Protein AF-A0A9E2N2E0-F1 (afdb_monomer_lite)

Foldseek 3Di:
DDDDPPDPPDDDDPVNVVVVVVVVVVVCVPVVVVVVVVLQVVLVVLLLVVQLVLLQLLLVLLVVVQVPADPPDQDHSVCQAPHFAARPPCNPDIQDHQALWWLLDPSVVSSVVVDPPVGQRARPQPRHGSNHVVLTDSPAVPAQRFSIWHKAKDQDPVHNQKMWIFTWTWHHAPDPPDPRHTHTPPQAHRVDRVSVVSGRTRDMDGPDPPCRDVVVVVVVVD

Sequence (222 aa):
MGSDIFSSRRGFTLIELLLVTVIIGAMLAVIVPRAQRAGKAAKFSEIRQYASEIGSYMNQWAQAQASSQRPGQTYTVKDYFLNDVTIEGAPTASTQHLVGRYTGNKAYQGVSNLIPSTDVQKNPFNEASYFSQVNDDPKGVPSRKAGLLYFASAIDTENQGFRNFYLLFTDEPRDEGEPQSGNWYGSMNANDPDAIRNGIFVARMSDGSDQKNPILAMAAER

Secondary structure (DSSP, 8-state):
----------PPPHHHHHHHHHHHHHHHHHHHHHHHHHHHHHHHHHHHHHHHHHHHHHHHHHHHHHHTPPTT----HHHHHHSPEE-TT-TT-EEPP-TTEETTSGGGHHHHTTS-TTS--B-TTT--BTTSGGG--TT-SS-SSTT-EEEEEEE-SS-TTEEEEEEEEBPPP--TTS-S---BSTT--TT-TTGGGGSEEEEEEE-SS----HHHHTTTT-

Radius of gyration: 27.15 Å; chains: 1; bounding box: 68×56×94 Å

Structure (mmCIF, N/CA/C/O backbone):
data_AF-A0A9E2N2E0-F1
#
_entry.id   AF-A0A9E2N2E0-F1
#
loop_
_atom_site.group_PDB
_atom_site.id
_atom_site.type_symbol
_atom_site.label_atom_id
_atom_site.label_alt_id
_atom_site.label_comp_id
_atom_site.label_asym_id
_atom_site.label_entity_id
_atom_site.label_seq_id
_atom_site.pdbx_PDB_ins_code
_atom_site.Cartn_x
_atom_site.Cartn_y
_atom_site.Cartn_z
_atom_site.occupancy
_atom_site.B_iso_or_equiv
_atom_site.auth_seq_id
_atom_site.auth_comp_id
_atom_site.auth_asym_id
_atom_site.auth_atom_id
_atom_site.pdbx_PDB_model_num
ATOM 1 N N . MET A 1 1 ? 26.896 -39.262 -63.723 1.00 48.09 1 MET A N 1
ATOM 2 C CA . MET A 1 1 ? 25.747 -38.335 -63.700 1.00 48.09 1 MET A CA 1
ATOM 3 C C . MET A 1 1 ? 25.743 -37.660 -62.333 1.00 48.09 1 MET A C 1
ATOM 5 O O . MET A 1 1 ? 25.015 -38.070 -61.446 1.00 48.09 1 MET A O 1
ATOM 9 N N . GLY A 1 2 ? 26.681 -36.733 -62.126 1.00 54.62 2 GLY A N 1
ATOM 10 C CA . GLY A 1 2 ? 26.829 -35.965 -60.891 1.00 54.62 2 GLY A CA 1
ATOM 11 C C . GLY A 1 2 ? 26.660 -34.504 -61.261 1.00 54.62 2 GLY A C 1
ATOM 12 O O . GLY A 1 2 ? 27.561 -33.913 -61.841 1.00 54.62 2 GLY A O 1
ATOM 13 N N . SER A 1 3 ? 25.457 -33.976 -61.063 1.00 61.34 3 SER A N 1
ATOM 14 C CA . SER A 1 3 ? 25.175 -32.557 -61.237 1.00 61.34 3 SER A CA 1
ATOM 15 C C . SER A 1 3 ? 25.670 -31.837 -59.991 1.00 61.34 3 SER A C 1
ATOM 17 O O . SER A 1 3 ? 25.019 -31.887 -58.945 1.00 61.34 3 SER A O 1
ATOM 19 N N . ASP A 1 4 ? 26.839 -31.218 -60.105 1.00 62.50 4 ASP A N 1
ATOM 20 C CA . ASP A 1 4 ? 27.414 -30.373 -59.070 1.00 62.50 4 ASP A CA 1
ATOM 21 C C . ASP A 1 4 ? 26.453 -29.228 -58.738 1.00 62.50 4 ASP A C 1
ATOM 23 O O . ASP A 1 4 ? 26.186 -28.324 -59.534 1.00 62.50 4 ASP A O 1
ATOM 27 N N . ILE A 1 5 ? 25.915 -29.295 -57.524 1.00 63.41 5 ILE A N 1
ATOM 28 C CA . ILE A 1 5 ? 25.170 -28.229 -56.868 1.00 63.41 5 ILE A CA 1
ATOM 29 C C . ILE A 1 5 ? 26.196 -27.140 -56.536 1.00 63.41 5 ILE A C 1
ATOM 31 O O . ILE A 1 5 ? 26.746 -27.096 -55.434 1.00 63.41 5 ILE A O 1
ATOM 35 N N . PHE A 1 6 ? 26.494 -26.262 -57.494 1.00 63.06 6 PHE A N 1
ATOM 36 C CA . PHE A 1 6 ? 27.284 -25.062 -57.230 1.00 63.06 6 PHE A CA 1
ATOM 37 C C . PHE A 1 6 ? 26.456 -24.090 -56.380 1.00 63.06 6 PHE A C 1
ATOM 39 O O . PHE A 1 6 ? 25.771 -23.193 -56.866 1.00 63.06 6 PHE A O 1
ATOM 46 N N . SER A 1 7 ? 26.514 -24.309 -55.067 1.00 65.19 7 SER A N 1
ATOM 47 C CA . SER A 1 7 ? 26.070 -23.382 -54.033 1.00 65.19 7 SER A CA 1
ATOM 48 C C . SER A 1 7 ? 26.823 -22.056 -54.189 1.00 65.19 7 SER A C 1
ATOM 50 O O . SER A 1 7 ? 28.020 -21.968 -53.915 1.00 65.19 7 SER A O 1
ATOM 52 N N . SER A 1 8 ? 26.121 -21.012 -54.638 1.00 63.97 8 SER A N 1
ATOM 53 C CA . SER A 1 8 ? 26.626 -19.637 -54.645 1.00 63.97 8 SER A CA 1
ATOM 54 C C . SER A 1 8 ? 26.804 -19.158 -53.202 1.00 63.97 8 SER A C 1
ATOM 56 O O . SER A 1 8 ? 25.877 -18.649 -52.573 1.00 63.97 8 SER A O 1
ATOM 58 N N . ARG A 1 9 ? 28.006 -19.341 -52.649 1.00 67.88 9 ARG A N 1
ATOM 59 C CA . ARG A 1 9 ? 28.401 -18.727 -51.379 1.00 67.88 9 ARG A CA 1
ATOM 60 C C . ARG A 1 9 ? 28.701 -17.250 -51.626 1.00 67.88 9 ARG A C 1
ATOM 62 O O . ARG A 1 9 ? 29.832 -16.879 -51.924 1.00 67.88 9 ARG A O 1
ATOM 69 N N . ARG A 1 10 ? 27.674 -16.403 -51.531 1.00 74.19 10 ARG A N 1
ATOM 70 C CA . ARG A 1 10 ? 27.852 -14.948 -51.438 1.00 74.19 10 ARG A CA 1
ATOM 71 C C . ARG A 1 10 ? 28.474 -14.637 -50.075 1.00 74.19 10 ARG A C 1
ATOM 73 O O . ARG A 1 10 ? 27.875 -14.931 -49.045 1.00 74.19 10 ARG A O 1
ATOM 80 N N . GLY A 1 11 ? 29.701 -14.121 -50.077 1.00 74.94 11 GLY A N 1
ATOM 81 C CA . GLY A 1 11 ? 30.374 -13.655 -48.866 1.00 74.94 11 GLY A CA 1
ATOM 82 C C . GLY A 1 11 ? 29.712 -12.381 -48.343 1.00 74.94 11 GLY A C 1
ATOM 83 O O . GLY A 1 11 ? 29.390 -11.490 -49.125 1.00 74.94 11 GLY A O 1
ATOM 84 N N . PHE A 1 12 ? 29.503 -12.312 -47.030 1.00 80.12 12 PHE A N 1
ATOM 85 C CA . PHE A 1 12 ? 28.968 -11.132 -46.355 1.00 80.12 12 PHE A CA 1
ATOM 86 C C . PHE A 1 12 ? 30.007 -10.005 -46.391 1.00 80.12 12 PHE A C 1
ATOM 88 O O . PHE A 1 12 ? 31.173 -10.231 -46.060 1.00 80.12 12 PHE A O 1
ATOM 95 N N . THR A 1 13 ? 29.615 -8.803 -46.816 1.00 91.69 13 THR A N 1
ATOM 96 C CA . THR A 1 13 ? 30.548 -7.667 -46.888 1.00 91.69 13 THR A CA 1
ATOM 97 C C . THR A 1 13 ? 30.633 -6.938 -45.545 1.00 91.69 13 THR A C 1
ATOM 99 O O . THR A 1 13 ? 29.669 -6.883 -44.783 1.00 91.69 13 THR A O 1
ATOM 102 N N . LEU A 1 14 ? 31.790 -6.338 -45.241 1.00 89.88 14 LEU A N 1
ATOM 103 C CA . LEU A 1 14 ? 31.990 -5.589 -43.991 1.00 89.88 14 LEU A CA 1
ATOM 104 C C . LEU A 1 14 ? 31.023 -4.402 -43.873 1.00 89.88 14 LEU A C 1
ATOM 106 O O . LEU A 1 14 ? 30.510 -4.124 -42.792 1.00 89.88 14 LEU A O 1
ATOM 110 N N . ILE A 1 15 ? 30.739 -3.729 -44.990 1.00 93.69 15 ILE A N 1
ATOM 111 C CA . ILE A 1 15 ? 29.795 -2.608 -45.030 1.00 93.69 15 ILE A CA 1
ATOM 112 C C . ILE A 1 15 ? 28.355 -3.047 -44.746 1.00 93.69 15 ILE A C 1
ATOM 114 O O . ILE A 1 15 ? 27.623 -2.327 -44.074 1.00 93.69 15 ILE A O 1
ATOM 118 N N . GLU A 1 16 ? 27.958 -4.237 -45.196 1.00 91.94 16 GLU A N 1
ATOM 119 C CA . GLU A 1 16 ? 26.633 -4.797 -44.926 1.00 91.94 16 GLU A CA 1
ATOM 120 C C . GLU A 1 16 ? 26.465 -5.106 -43.433 1.00 91.94 16 GLU A C 1
ATOM 122 O O . GLU A 1 16 ? 25.458 -4.732 -42.834 1.00 91.94 16 GLU A O 1
ATOM 127 N N . LEU A 1 17 ? 27.502 -5.655 -42.790 1.00 91.88 17 LEU A N 1
ATOM 128 C CA . LEU A 1 17 ? 27.523 -5.833 -41.335 1.00 91.88 17 LEU A CA 1
ATOM 129 C C . LEU A 1 17 ? 27.448 -4.495 -40.585 1.00 91.88 17 LEU A C 1
ATOM 131 O O . LEU A 1 17 ? 26.723 -4.358 -39.596 1.00 91.88 17 LEU A O 1
ATOM 135 N N . LEU A 1 18 ? 28.192 -3.496 -41.059 1.00 94.75 18 LEU A N 1
ATOM 136 C CA . LEU A 1 18 ? 28.240 -2.174 -40.445 1.00 94.75 18 LEU A CA 1
ATOM 137 C C . LEU A 1 18 ? 26.875 -1.482 -40.528 1.00 94.75 18 LEU A C 1
ATOM 139 O O . LEU A 1 18 ? 26.373 -0.980 -39.526 1.00 94.75 18 LEU A O 1
ATOM 143 N N . LEU A 1 19 ? 26.228 -1.511 -41.691 1.00 95.12 19 LEU A N 1
ATOM 144 C CA . LEU A 1 19 ? 24.918 -0.893 -41.876 1.00 95.12 19 LEU A CA 1
ATOM 145 C C . LEU A 1 19 ? 23.841 -1.565 -41.009 1.00 95.12 19 LEU A C 1
ATOM 147 O O . LEU A 1 19 ? 23.048 -0.874 -40.371 1.00 95.12 19 LEU A O 1
ATOM 151 N N . VAL A 1 20 ? 23.845 -2.898 -40.917 1.00 96.12 20 VAL A N 1
ATOM 152 C CA . VAL A 1 20 ? 22.894 -3.641 -40.072 1.00 96.12 20 VAL A CA 1
ATOM 153 C C . VAL A 1 20 ? 23.065 -3.290 -38.594 1.00 96.12 20 VAL A C 1
ATOM 155 O O . VAL A 1 20 ? 22.078 -3.025 -37.906 1.00 96.12 20 VAL A O 1
ATOM 158 N N . THR A 1 21 ? 24.302 -3.239 -38.097 1.00 95.88 21 THR A N 1
ATOM 159 C CA . THR A 1 21 ? 24.551 -2.914 -36.683 1.00 95.88 21 THR A CA 1
ATOM 160 C C . THR A 1 21 ? 24.170 -1.472 -36.345 1.00 95.88 21 THR A C 1
ATOM 162 O O . THR A 1 21 ? 23.596 -1.243 -35.280 1.00 95.88 21 THR A O 1
ATOM 165 N N . VAL A 1 22 ? 24.373 -0.517 -37.261 1.00 97.31 22 VAL A N 1
ATOM 166 C CA . VAL A 1 22 ? 23.910 0.875 -37.100 1.00 97.31 22 VAL A CA 1
ATOM 167 C C . VAL A 1 22 ? 22.385 0.950 -36.995 1.00 97.31 22 VAL A C 1
ATOM 169 O O . VAL A 1 22 ? 21.866 1.614 -36.097 1.00 97.31 22 VAL A O 1
ATOM 172 N N . ILE A 1 23 ? 21.655 0.242 -37.862 1.00 97.25 23 ILE A N 1
ATOM 173 C CA . ILE A 1 23 ? 20.185 0.246 -37.835 1.00 97.25 23 ILE A CA 1
ATOM 174 C C . ILE A 1 23 ? 19.661 -0.407 -36.548 1.00 97.25 23 ILE A C 1
ATOM 176 O O . ILE A 1 23 ? 18.779 0.151 -35.895 1.00 97.25 23 ILE A O 1
ATOM 180 N N . ILE A 1 24 ? 20.226 -1.547 -36.128 1.00 97.25 24 ILE A N 1
ATOM 181 C CA . ILE A 1 24 ? 19.848 -2.201 -34.862 1.00 97.25 24 ILE A CA 1
ATOM 182 C C . ILE A 1 24 ? 20.149 -1.290 -33.666 1.00 97.25 24 ILE A C 1
ATOM 184 O O . ILE A 1 24 ? 19.295 -1.137 -32.792 1.00 97.25 24 ILE A O 1
ATOM 188 N N . GLY A 1 25 ? 21.317 -0.640 -33.640 1.00 97.44 25 GLY A N 1
ATOM 189 C CA . GLY A 1 25 ? 21.687 0.306 -32.588 1.00 97.44 25 GLY A CA 1
ATOM 190 C C . GLY A 1 25 ? 20.707 1.477 -32.483 1.00 97.44 25 GLY A C 1
ATOM 191 O O . GLY A 1 25 ? 20.241 1.795 -31.388 1.00 97.44 25 GLY A O 1
ATOM 192 N N . ALA A 1 26 ? 20.319 2.060 -33.622 1.00 96.69 26 ALA A N 1
ATOM 193 C CA . ALA A 1 26 ? 19.331 3.134 -33.670 1.00 96.69 26 ALA A CA 1
ATOM 194 C C . ALA A 1 26 ? 17.944 2.681 -33.174 1.00 96.69 26 ALA A C 1
ATOM 196 O O . ALA A 1 26 ? 17.290 3.409 -32.426 1.00 96.69 26 ALA A O 1
ATOM 197 N N . MET A 1 27 ? 17.501 1.468 -33.530 1.00 97.88 27 MET A N 1
ATOM 198 C CA . MET A 1 27 ? 16.230 0.918 -33.039 1.00 97.88 27 MET A CA 1
ATOM 199 C C . MET A 1 27 ? 16.256 0.669 -31.524 1.00 97.88 27 MET A C 1
ATOM 201 O O . MET A 1 27 ? 15.329 1.074 -30.816 1.00 97.88 27 MET A O 1
ATOM 205 N N . LEU A 1 28 ? 17.319 0.042 -31.004 1.00 97.19 28 LEU A N 1
ATOM 206 C CA . LEU A 1 28 ? 17.446 -0.262 -29.575 1.00 97.19 28 LEU A CA 1
ATOM 207 C C . LEU A 1 28 ? 17.467 1.004 -28.713 1.00 97.19 28 LEU A C 1
ATOM 209 O O . LEU A 1 28 ? 16.830 1.022 -27.657 1.00 97.19 28 LEU A O 1
ATOM 213 N N . ALA A 1 29 ? 18.108 2.075 -29.188 1.00 96.56 29 ALA A N 1
ATOM 214 C CA . ALA A 1 29 ? 18.149 3.361 -28.493 1.00 96.56 29 ALA A CA 1
ATOM 215 C C . ALA A 1 29 ? 16.748 3.936 -28.204 1.00 96.56 29 ALA A C 1
ATOM 217 O O . ALA A 1 29 ? 16.547 4.597 -27.186 1.00 96.56 29 ALA A O 1
ATOM 218 N N . VAL A 1 30 ? 15.760 3.658 -29.061 1.00 95.19 30 VAL A N 1
ATOM 219 C CA . VAL A 1 30 ? 14.376 4.132 -28.884 1.00 95.19 30 VAL A CA 1
ATOM 220 C C . VAL A 1 30 ? 13.517 3.134 -28.102 1.00 95.19 30 VAL A C 1
ATOM 222 O O . VAL A 1 30 ? 12.663 3.539 -27.309 1.00 95.19 30 VAL A O 1
ATOM 225 N N . ILE A 1 31 ? 13.714 1.831 -28.312 1.00 95.81 31 ILE A N 1
ATOM 226 C CA . ILE A 1 31 ? 12.863 0.781 -27.731 1.00 95.81 31 ILE A CA 1
ATOM 227 C C . ILE A 1 31 ? 13.114 0.613 -26.228 1.00 95.81 31 ILE A C 1
ATOM 229 O O . ILE A 1 31 ? 12.157 0.551 -25.453 1.00 95.81 31 ILE A O 1
ATOM 233 N N . VAL A 1 32 ? 14.378 0.583 -25.798 1.00 94.75 32 VAL A N 1
ATOM 234 C CA . VAL A 1 32 ? 14.754 0.339 -24.394 1.00 94.75 32 VAL A CA 1
ATOM 235 C C . VAL A 1 32 ? 14.114 1.333 -23.412 1.00 94.75 32 VAL A C 1
ATOM 237 O O . VAL A 1 32 ? 13.442 0.876 -22.483 1.00 94.75 32 VAL A O 1
ATOM 240 N N . PRO A 1 33 ? 14.221 2.668 -23.587 1.00 92.81 33 PRO A N 1
ATOM 241 C CA . PRO A 1 33 ? 13.637 3.607 -22.626 1.00 92.81 33 PRO A CA 1
ATOM 242 C C . PRO A 1 33 ? 12.107 3.511 -22.566 1.00 92.81 33 PRO A C 1
ATOM 244 O O . PRO A 1 33 ? 11.506 3.721 -21.511 1.00 92.81 33 PRO A O 1
ATOM 247 N N . ARG A 1 34 ? 11.452 3.160 -23.681 1.00 92.56 34 ARG A N 1
ATOM 248 C CA . ARG A 1 34 ? 9.998 2.947 -23.719 1.00 92.56 34 ARG A CA 1
ATOM 249 C C . ARG A 1 34 ? 9.597 1.695 -22.947 1.00 92.56 34 ARG A C 1
ATOM 251 O O . ARG A 1 34 ? 8.680 1.766 -22.131 1.00 92.56 34 ARG A O 1
ATOM 258 N N . ALA A 1 35 ? 10.304 0.586 -23.159 1.00 92.31 35 ALA A N 1
ATOM 259 C CA . ALA A 1 35 ? 10.062 -0.663 -22.444 1.00 92.31 35 ALA A CA 1
ATOM 260 C C . ALA A 1 35 ? 10.245 -0.493 -20.927 1.00 92.31 35 ALA A C 1
ATOM 262 O O . ALA A 1 35 ? 9.408 -0.950 -20.152 1.00 92.31 35 ALA A O 1
ATOM 263 N N . GLN A 1 36 ? 11.275 0.242 -20.497 1.00 91.94 36 GLN A N 1
ATOM 264 C CA . GLN A 1 36 ? 11.505 0.539 -19.079 1.00 91.94 36 GLN A CA 1
ATOM 265 C C . GLN A 1 36 ? 10.354 1.342 -18.452 1.00 91.94 36 GLN A C 1
ATOM 267 O O . GLN A 1 36 ? 9.875 0.988 -17.376 1.00 91.94 36 GLN A O 1
ATOM 272 N N . ARG A 1 37 ? 9.864 2.392 -19.128 1.00 90.19 37 ARG A N 1
ATOM 273 C CA . ARG A 1 37 ? 8.716 3.187 -18.647 1.00 90.19 37 ARG A CA 1
ATOM 274 C C . ARG A 1 37 ? 7.438 2.353 -18.557 1.00 90.19 37 ARG A C 1
ATOM 276 O O . ARG A 1 37 ? 6.721 2.453 -17.565 1.00 90.19 37 ARG A O 1
ATOM 283 N N . ALA A 1 38 ? 7.179 1.519 -19.563 1.00 91.81 38 ALA A N 1
ATOM 284 C CA . ALA A 1 38 ? 6.030 0.618 -19.567 1.00 91.81 38 ALA A CA 1
ATOM 285 C C . ALA A 1 38 ? 6.109 -0.407 -18.424 1.00 91.81 38 ALA A C 1
ATOM 287 O O . ALA A 1 38 ? 5.121 -0.615 -17.726 1.00 91.81 38 ALA A O 1
ATOM 288 N N . GLY A 1 39 ? 7.292 -0.980 -18.175 1.00 93.62 39 GLY A N 1
ATOM 289 C CA . GLY A 1 39 ? 7.516 -1.901 -17.060 1.00 93.62 39 GLY A CA 1
ATOM 290 C C . GLY A 1 39 ? 7.242 -1.258 -15.700 1.00 93.62 39 GLY A C 1
ATOM 291 O O . GLY A 1 39 ? 6.547 -1.840 -14.873 1.00 93.62 39 GLY A O 1
ATOM 292 N N . LYS A 1 40 ? 7.710 -0.023 -15.481 1.00 92.19 40 LYS A N 1
ATOM 293 C CA . LYS A 1 40 ? 7.422 0.731 -14.248 1.00 92.19 40 LYS A CA 1
ATOM 294 C C . LYS A 1 40 ? 5.929 1.006 -14.072 1.00 92.19 40 LYS A C 1
ATOM 296 O O . LYS A 1 40 ? 5.382 0.766 -13.000 1.00 92.19 40 LYS A O 1
ATOM 301 N N . ALA A 1 41 ? 5.255 1.466 -15.125 1.00 93.25 41 ALA A N 1
ATOM 302 C CA . ALA A 1 41 ? 3.815 1.712 -15.087 1.00 93.25 41 ALA A CA 1
ATOM 303 C C . ALA A 1 41 ? 3.017 0.432 -14.781 1.00 93.25 41 ALA A C 1
ATOM 305 O O . ALA A 1 41 ? 2.074 0.478 -13.993 1.00 93.25 41 ALA A O 1
ATOM 306 N N . ALA A 1 42 ? 3.428 -0.711 -15.342 1.00 96.38 42 ALA A N 1
ATOM 307 C CA . ALA A 1 42 ? 2.818 -2.006 -15.054 1.00 96.38 42 ALA A CA 1
ATOM 308 C C . ALA A 1 42 ? 2.954 -2.383 -13.570 1.00 96.38 42 ALA A C 1
ATOM 310 O O . ALA A 1 42 ? 1.953 -2.734 -12.950 1.00 96.38 42 ALA A O 1
ATOM 311 N N . LYS A 1 43 ? 4.143 -2.206 -12.972 1.00 96.75 43 LYS A N 1
ATOM 312 C CA . LYS A 1 43 ? 4.356 -2.436 -11.532 1.00 96.75 43 LYS A CA 1
ATOM 313 C C . LYS A 1 43 ? 3.425 -1.582 -10.672 1.00 96.75 43 LYS A C 1
ATOM 315 O O . LYS A 1 43 ? 2.776 -2.101 -9.776 1.00 96.75 43 LYS A O 1
ATOM 320 N N . PHE A 1 44 ? 3.295 -0.286 -10.953 1.00 96.88 44 PHE A N 1
ATOM 321 C CA . PHE A 1 44 ? 2.368 0.570 -10.198 1.00 96.88 44 PHE A CA 1
ATOM 322 C C . PHE A 1 44 ? 0.892 0.219 -10.416 1.00 96.88 44 PHE A C 1
ATOM 324 O O . PHE A 1 44 ? 0.093 0.351 -9.490 1.00 96.88 44 PHE A O 1
ATOM 331 N N . SER A 1 45 ? 0.517 -0.251 -11.608 1.00 96.81 45 SER A N 1
ATOM 332 C CA . SER A 1 45 ? -0.831 -0.772 -11.861 1.00 96.81 45 SER A CA 1
ATOM 333 C C . SER A 1 45 ? -1.122 -2.010 -11.008 1.00 96.81 45 SER A C 1
ATOM 335 O O . SER A 1 45 ? -2.192 -2.114 -10.414 1.00 96.81 45 SER A O 1
ATOM 337 N N . GLU A 1 46 ? -0.152 -2.916 -10.908 1.00 97.19 46 GLU A N 1
ATOM 338 C CA . GLU A 1 46 ? -0.229 -4.124 -10.088 1.00 97.19 46 GLU A CA 1
ATOM 339 C C . GLU A 1 46 ? -0.336 -3.785 -8.589 1.00 97.19 46 GLU A C 1
ATOM 341 O O . GLU A 1 46 ? -1.190 -4.325 -7.889 1.00 97.19 46 GLU A O 1
ATOM 346 N N . ILE A 1 47 ? 0.422 -2.791 -8.108 1.00 97.88 47 ILE A N 1
ATOM 347 C CA . ILE A 1 47 ? 0.317 -2.293 -6.724 1.00 97.88 47 ILE A CA 1
ATOM 348 C C . ILE A 1 47 ? -1.099 -1.808 -6.407 1.00 97.88 47 ILE A C 1
ATOM 350 O O . ILE A 1 47 ? -1.629 -2.126 -5.345 1.00 97.88 47 ILE A O 1
ATOM 354 N N . ARG A 1 48 ? -1.739 -1.052 -7.311 1.00 97.44 48 ARG A N 1
ATOM 355 C CA . ARG A 1 48 ? -3.119 -0.570 -7.109 1.00 97.44 48 ARG A CA 1
ATOM 356 C C . ARG A 1 48 ? -4.116 -1.726 -6.992 1.00 97.44 48 ARG A C 1
ATOM 358 O O . ARG A 1 48 ? -5.030 -1.661 -6.166 1.00 97.44 48 ARG A O 1
ATOM 365 N N . GLN A 1 49 ? -3.933 -2.773 -7.795 1.00 97.12 49 GLN A N 1
ATOM 366 C CA . GLN A 1 49 ? -4.754 -3.979 -7.732 1.00 97.12 49 GLN A CA 1
ATOM 367 C C . GLN A 1 49 ? -4.569 -4.692 -6.386 1.00 97.12 49 GLN A C 1
ATOM 369 O O . GLN A 1 49 ? -5.549 -4.910 -5.675 1.00 97.12 49 GLN A O 1
ATOM 374 N N . TYR A 1 50 ? -3.324 -4.969 -5.993 1.00 97.38 50 TYR A N 1
ATOM 375 C CA . TYR A 1 50 ? -3.023 -5.631 -4.722 1.00 97.38 50 TYR A CA 1
ATOM 376 C C . TYR A 1 50 ? -3.455 -4.817 -3.506 1.00 97.38 50 TYR A C 1
ATOM 378 O O . TYR A 1 50 ? -3.991 -5.379 -2.558 1.00 97.38 50 TYR A O 1
ATOM 386 N N . ALA A 1 51 ? -3.297 -3.495 -3.532 1.00 98.00 51 ALA A N 1
ATOM 387 C CA . ALA A 1 51 ? -3.779 -2.624 -2.467 1.00 98.00 51 ALA A CA 1
ATOM 388 C C . ALA A 1 51 ? -5.304 -2.699 -2.307 1.00 98.00 51 ALA A C 1
ATOM 390 O O . ALA A 1 51 ? -5.797 -2.715 -1.183 1.00 98.00 51 ALA A O 1
ATOM 391 N N . SER A 1 52 ? -6.055 -2.788 -3.409 1.00 97.44 52 SER A N 1
ATOM 392 C CA . SER A 1 52 ? -7.517 -2.922 -3.348 1.00 97.44 52 SER A CA 1
ATOM 393 C C . SER A 1 52 ? -7.925 -4.255 -2.716 1.00 97.44 52 SER A C 1
ATOM 395 O O . SER A 1 52 ? -8.827 -4.306 -1.880 1.00 97.44 52 SER A O 1
ATOM 397 N N . GLU A 1 53 ? -7.217 -5.330 -3.063 1.00 96.81 53 GLU A N 1
ATOM 398 C CA . GLU A 1 53 ? -7.453 -6.655 -2.494 1.00 96.81 53 GLU A CA 1
ATOM 399 C C . GLU A 1 53 ? -7.089 -6.713 -1.002 1.00 96.81 53 GLU A C 1
ATOM 401 O O . GLU A 1 53 ? -7.915 -7.106 -0.176 1.00 96.81 53 GLU A O 1
ATOM 406 N N . ILE A 1 54 ? -5.900 -6.221 -0.633 1.00 97.44 54 ILE A N 1
ATOM 407 C CA . ILE A 1 54 ? -5.440 -6.110 0.758 1.00 97.44 54 ILE A CA 1
ATOM 408 C C . ILE A 1 54 ? -6.411 -5.259 1.581 1.00 97.44 54 ILE A C 1
ATOM 410 O O . ILE A 1 54 ? -6.777 -5.655 2.687 1.00 97.44 54 ILE A O 1
ATOM 414 N N . GLY A 1 55 ? -6.893 -4.138 1.039 1.00 97.25 55 GLY A N 1
ATOM 415 C CA . GLY A 1 55 ? -7.907 -3.304 1.684 1.00 97.25 55 GLY A CA 1
ATOM 416 C C . GLY A 1 55 ? -9.183 -4.081 2.023 1.00 97.25 55 GLY A C 1
ATOM 417 O O . GLY A 1 55 ? -9.737 -3.924 3.114 1.00 97.25 55 GLY A O 1
ATOM 418 N N . SER A 1 56 ? -9.616 -4.991 1.144 1.00 96.69 56 SER A N 1
ATOM 419 C CA . SER A 1 56 ? -10.766 -5.857 1.420 1.00 96.69 56 SER A CA 1
ATOM 420 C C . SER A 1 56 ? -10.505 -6.804 2.600 1.00 96.69 56 SER A C 1
ATOM 422 O O . SER A 1 56 ? -11.354 -6.911 3.489 1.00 96.69 56 SER A O 1
ATOM 424 N N . TYR A 1 57 ? -9.315 -7.416 2.679 1.00 97.00 57 TYR A N 1
ATOM 425 C CA . TYR A 1 57 ? -8.930 -8.286 3.795 1.00 97.00 57 TYR A CA 1
ATOM 426 C C . TYR A 1 57 ? -8.784 -7.514 5.107 1.00 97.00 57 TYR A C 1
ATOM 428 O O . TYR A 1 57 ? -9.161 -8.022 6.160 1.00 97.00 57 TYR A O 1
ATOM 436 N N . MET A 1 58 ? -8.300 -6.271 5.066 1.00 97.06 58 MET A N 1
ATOM 437 C CA . MET A 1 58 ? -8.229 -5.405 6.248 1.00 97.06 58 MET A CA 1
ATOM 438 C C . MET A 1 58 ? -9.619 -5.140 6.831 1.00 97.06 58 MET A C 1
ATOM 440 O O . MET A 1 58 ? -9.809 -5.226 8.044 1.00 97.06 58 MET A O 1
ATOM 444 N N . ASN A 1 59 ? -10.603 -4.859 5.972 1.00 95.44 59 ASN A N 1
ATOM 445 C CA . ASN A 1 59 ? -11.983 -4.647 6.399 1.00 95.44 59 ASN A CA 1
ATOM 446 C C . ASN A 1 59 ? -12.611 -5.938 6.952 1.00 95.44 59 ASN A C 1
ATOM 448 O O . ASN A 1 59 ? -13.223 -5.913 8.017 1.00 95.44 59 ASN A O 1
ATOM 452 N N . GLN A 1 60 ? -12.403 -7.077 6.282 1.00 95.81 60 GLN A N 1
ATOM 453 C CA . GLN A 1 60 ? -12.862 -8.384 6.768 1.00 95.81 60 GLN A CA 1
ATOM 454 C C . GLN A 1 60 ? -12.258 -8.730 8.133 1.00 95.81 60 GLN A C 1
ATOM 456 O O . GLN A 1 60 ? -12.977 -9.149 9.038 1.00 95.81 60 GLN A O 1
ATOM 461 N N . TRP A 1 61 ? -10.955 -8.503 8.308 1.00 95.25 61 TRP A N 1
ATOM 462 C CA . TRP A 1 61 ? -10.268 -8.718 9.576 1.00 95.25 61 TRP A CA 1
ATOM 463 C C . TRP A 1 61 ? -10.861 -7.860 10.690 1.00 95.25 61 TRP A C 1
ATOM 465 O O . TRP A 1 61 ? -11.250 -8.396 11.725 1.00 95.25 61 TRP A O 1
ATOM 475 N N . ALA A 1 62 ? -10.990 -6.549 10.480 1.00 93.25 62 ALA A N 1
ATOM 476 C CA . ALA A 1 62 ? -11.503 -5.661 11.517 1.00 93.25 62 ALA A CA 1
ATOM 477 C C . ALA A 1 62 ? -12.982 -5.941 11.847 1.00 93.25 62 ALA A C 1
ATOM 479 O O . ALA A 1 62 ? -13.375 -5.867 13.010 1.00 93.25 62 ALA A O 1
ATOM 480 N N . GLN A 1 63 ? -13.796 -6.347 10.864 1.00 92.31 63 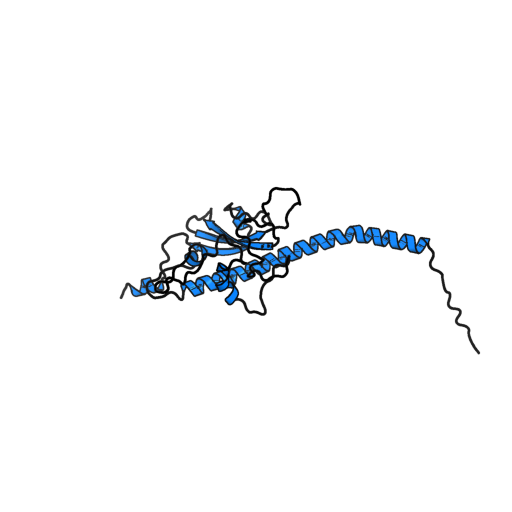GLN A N 1
ATOM 481 C CA . GLN A 1 63 ? -15.164 -6.826 11.100 1.00 92.31 63 GLN A CA 1
ATOM 482 C C . GLN A 1 63 ? -15.202 -8.132 11.900 1.00 92.31 63 GLN A C 1
ATOM 484 O O . GLN A 1 63 ? -16.015 -8.263 12.817 1.00 92.31 63 GLN A O 1
ATOM 489 N N . ALA A 1 64 ? -14.321 -9.087 11.591 1.00 91.44 64 ALA A N 1
ATOM 490 C CA . ALA A 1 64 ? -14.215 -10.341 12.330 1.00 91.44 64 ALA A CA 1
ATOM 491 C C . ALA A 1 64 ? -13.793 -10.097 13.786 1.00 91.44 64 ALA A C 1
ATOM 493 O O . ALA A 1 64 ? -14.383 -10.684 14.696 1.00 91.44 64 ALA A O 1
ATOM 494 N N . GLN A 1 65 ? -12.840 -9.187 14.019 1.00 89.56 65 GLN A N 1
ATOM 495 C CA . GLN A 1 65 ? -12.450 -8.780 15.370 1.00 89.56 65 GLN A CA 1
ATOM 496 C C . GLN A 1 65 ? -13.617 -8.119 16.109 1.00 89.56 65 GLN A C 1
ATOM 498 O O . GLN A 1 65 ? -13.952 -8.534 17.216 1.00 89.56 65 GLN A O 1
ATOM 503 N N . ALA A 1 66 ? -14.302 -7.167 15.469 1.00 88.12 66 ALA A N 1
ATOM 504 C CA . ALA A 1 66 ? -15.446 -6.487 16.066 1.00 88.12 66 ALA A CA 1
ATOM 505 C C . ALA A 1 66 ? -16.628 -7.432 16.355 1.00 88.12 66 ALA A C 1
ATOM 507 O O . ALA A 1 66 ? -17.349 -7.238 17.331 1.00 88.12 66 ALA A O 1
ATOM 508 N N . SER A 1 67 ? -16.823 -8.481 15.559 1.00 87.25 67 SER A N 1
ATOM 509 C CA . SER A 1 67 ? -17.905 -9.452 15.775 1.00 87.25 67 SER A CA 1
ATOM 510 C C . SER A 1 67 ? -17.566 -10.498 16.842 1.00 87.25 67 SER A C 1
ATOM 512 O O . SER A 1 67 ? -18.465 -11.034 17.482 1.00 87.25 67 SER A O 1
ATOM 514 N N . SER A 1 68 ? -16.278 -10.777 17.059 1.00 86.31 68 SER A N 1
ATOM 515 C CA . SER A 1 68 ? -15.795 -11.816 17.987 1.00 86.31 68 SER A CA 1
ATOM 516 C C . SER A 1 68 ? -15.544 -11.297 19.408 1.00 86.31 68 SER A C 1
ATOM 518 O O . SER A 1 68 ? -14.871 -11.946 20.211 1.00 86.31 68 SER A O 1
ATOM 520 N N . GLN A 1 69 ? -16.049 -10.106 19.724 1.00 81.38 69 GLN A N 1
ATOM 521 C CA . GLN A 1 69 ? -15.856 -9.475 21.022 1.00 81.38 69 GLN A CA 1
ATOM 522 C C . GLN A 1 69 ? -16.566 -10.232 22.145 1.00 81.38 69 GLN A C 1
ATOM 524 O O . GLN A 1 69 ? -17.649 -10.792 21.976 1.00 81.38 69 GLN A O 1
ATOM 529 N N . ARG A 1 70 ? -15.956 -10.212 23.334 1.00 77.81 70 ARG A N 1
ATOM 530 C CA . ARG A 1 70 ? -16.578 -10.750 24.546 1.00 77.81 70 ARG A CA 1
ATOM 531 C C . ARG A 1 70 ? -17.766 -9.877 24.974 1.00 77.81 70 ARG A C 1
ATOM 533 O O . ARG A 1 70 ? -17.735 -8.665 24.750 1.00 77.81 70 ARG A O 1
ATOM 540 N N . PRO A 1 71 ? -18.777 -10.456 25.648 1.00 75.19 71 PRO A N 1
ATOM 541 C CA . PRO A 1 71 ? -19.847 -9.677 26.262 1.00 75.19 71 PRO A CA 1
ATOM 542 C C . PRO A 1 71 ? -19.270 -8.580 27.171 1.00 75.19 71 PRO A C 1
ATOM 544 O O . PRO A 1 71 ? -18.459 -8.878 28.045 1.00 75.19 71 PRO A O 1
ATOM 547 N N . GLY A 1 72 ? -19.665 -7.325 26.940 1.00 74.62 72 GLY A N 1
ATOM 548 C CA . GLY A 1 72 ? -19.179 -6.149 27.679 1.00 74.62 72 GLY A CA 1
ATOM 549 C C . GLY A 1 72 ? -18.197 -5.257 26.908 1.00 74.62 72 GLY A C 1
ATOM 550 O O . GLY A 1 72 ? -18.032 -4.099 27.277 1.00 74.62 72 GLY A O 1
ATOM 551 N N . GLN A 1 73 ? -17.613 -5.747 25.810 1.00 77.94 73 GLN A N 1
ATOM 552 C CA . GLN A 1 73 ? -16.745 -4.957 24.931 1.00 77.94 73 GLN A CA 1
ATOM 553 C C . GLN A 1 73 ? -17.539 -4.334 23.775 1.00 77.94 73 GLN A C 1
ATOM 555 O O . GLN A 1 73 ? -18.426 -4.970 23.199 1.00 77.94 73 GLN A O 1
ATOM 560 N N . THR A 1 74 ? -17.238 -3.074 23.448 1.00 83.44 74 THR A N 1
ATOM 561 C CA . THR A 1 74 ? -17.942 -2.304 22.405 1.00 83.44 74 THR A CA 1
ATOM 562 C C . THR A 1 74 ? -16.983 -1.608 21.444 1.00 83.44 74 THR A C 1
ATOM 564 O O . THR A 1 74 ? -17.244 -0.482 21.022 1.00 83.44 74 THR A O 1
ATOM 567 N N . TYR A 1 75 ? -15.866 -2.248 21.110 1.00 87.12 75 TYR A N 1
ATOM 568 C CA . TYR A 1 75 ? -14.975 -1.756 20.069 1.00 87.12 75 TYR A CA 1
ATOM 569 C C . TYR A 1 75 ? -15.672 -1.804 18.711 1.00 87.12 75 TYR A C 1
ATOM 571 O O . TYR A 1 75 ? -16.444 -2.706 18.390 1.00 87.12 75 TYR A O 1
ATOM 579 N N . THR A 1 76 ? -15.411 -0.809 17.890 1.00 89.38 76 THR A N 1
ATOM 580 C CA . THR A 1 76 ? -15.910 -0.733 16.523 1.00 89.38 76 THR A CA 1
ATOM 581 C C . THR A 1 76 ? -14.814 -1.150 15.550 1.00 89.38 76 THR A C 1
ATOM 583 O O . THR A 1 76 ? -13.636 -1.217 15.898 1.00 89.38 76 THR A O 1
ATOM 586 N N . VAL A 1 77 ? -15.175 -1.386 14.288 1.00 90.62 77 VAL A N 1
ATOM 587 C CA . VAL A 1 77 ? -14.190 -1.622 13.214 1.00 90.62 77 VAL A CA 1
ATOM 588 C C . VAL A 1 77 ? -13.186 -0.457 13.131 1.00 90.62 77 VAL A C 1
ATOM 590 O O . VAL A 1 77 ? -11.995 -0.675 12.923 1.00 90.62 77 VAL A O 1
ATOM 593 N N . LYS A 1 78 ? -13.652 0.776 13.388 1.00 92.69 78 LYS A N 1
ATOM 594 C CA . LYS A 1 78 ? -12.822 1.988 13.464 1.00 92.69 78 LYS A CA 1
ATOM 595 C C . LYS A 1 78 ? -11.763 1.881 14.560 1.00 92.69 78 LYS A C 1
ATOM 597 O O . LYS A 1 78 ? -10.619 2.266 14.327 1.00 92.69 78 LYS A O 1
ATOM 602 N N . ASP A 1 79 ? -12.119 1.339 15.723 1.00 91.62 79 ASP A N 1
ATOM 603 C CA . ASP A 1 79 ? -11.188 1.203 16.844 1.00 91.62 79 ASP A CA 1
ATOM 604 C C . ASP A 1 79 ? -10.047 0.243 16.512 1.00 91.62 79 ASP A C 1
ATOM 606 O O . ASP A 1 79 ? -8.900 0.583 16.763 1.00 91.62 79 ASP A O 1
ATOM 610 N N . TYR A 1 80 ? -10.321 -0.878 15.840 1.00 91.75 80 TYR A N 1
ATOM 611 C CA . TYR A 1 80 ? -9.268 -1.797 15.382 1.00 91.75 80 TYR A CA 1
ATOM 612 C C . TYR A 1 80 ? -8.328 -1.189 14.329 1.00 91.75 80 TYR A C 1
ATOM 614 O O . TYR A 1 80 ? -7.202 -1.655 14.153 1.00 91.75 80 TYR A O 1
ATOM 622 N N . PHE A 1 81 ? -8.764 -0.148 13.616 1.00 95.00 81 PHE A N 1
ATOM 623 C CA . PHE A 1 81 ? -7.911 0.575 12.675 1.00 95.00 81 PHE A CA 1
ATOM 624 C C . PHE A 1 81 ? -7.085 1.679 13.334 1.00 95.00 81 PHE A C 1
ATOM 626 O O . PHE A 1 81 ? -5.929 1.848 12.948 1.00 95.00 81 PHE A O 1
ATOM 633 N N . LEU A 1 82 ? -7.653 2.424 14.287 1.00 93.94 82 LEU A N 1
ATOM 634 C CA . LEU A 1 82 ? -7.049 3.644 14.842 1.00 93.94 82 LEU A CA 1
ATOM 635 C C . LEU A 1 82 ? -6.381 3.465 16.204 1.00 93.94 82 LEU A C 1
ATOM 637 O O . LEU A 1 82 ? -5.453 4.207 16.514 1.00 93.94 82 LEU A O 1
ATOM 641 N N . ASN A 1 83 ? -6.858 2.523 17.014 1.00 91.50 83 ASN A N 1
ATOM 642 C CA . ASN A 1 83 ? -6.519 2.424 18.427 1.00 91.50 83 ASN A CA 1
ATOM 643 C C . ASN A 1 83 ? -5.910 1.058 18.751 1.00 91.50 83 ASN A C 1
ATOM 645 O O . ASN A 1 83 ? -6.280 0.036 18.174 1.00 91.50 83 ASN A O 1
ATOM 649 N N . ASP A 1 84 ? -4.975 1.036 19.698 1.00 88.31 84 ASP A N 1
ATOM 650 C CA . ASP A 1 84 ? -4.535 -0.228 20.279 1.00 88.31 84 ASP A CA 1
ATOM 651 C C . ASP A 1 84 ? -5.661 -0.766 21.166 1.00 88.31 84 ASP A C 1
ATOM 653 O O . ASP A 1 84 ? -6.081 -0.121 22.129 1.00 88.31 84 ASP A O 1
ATOM 657 N N . VAL A 1 85 ? -6.171 -1.946 20.824 1.00 84.44 85 VAL A N 1
ATOM 658 C CA . VAL A 1 85 ? -7.314 -2.560 21.502 1.00 84.44 85 VAL A CA 1
ATOM 659 C C . VAL A 1 85 ? -6.806 -3.598 22.498 1.00 84.44 85 VAL A C 1
ATOM 661 O O . VAL A 1 85 ? -6.169 -4.582 22.112 1.00 84.44 85 VAL A O 1
ATOM 664 N N . THR A 1 86 ? -7.084 -3.401 23.787 1.00 79.50 86 THR A N 1
ATOM 665 C CA . THR A 1 86 ? -6.743 -4.364 24.845 1.00 79.50 86 THR A CA 1
ATOM 666 C C . THR A 1 86 ? -7.878 -5.348 25.068 1.00 79.50 86 THR A C 1
ATOM 668 O O . THR A 1 86 ? -9.013 -4.947 25.315 1.00 79.50 86 THR A O 1
ATOM 671 N N . ILE A 1 87 ? -7.575 -6.644 25.037 1.00 70.50 87 ILE A N 1
ATOM 672 C CA . ILE A 1 87 ? -8.576 -7.678 25.288 1.00 70.50 87 ILE A CA 1
ATOM 673 C C . ILE A 1 87 ? -8.711 -7.876 26.803 1.00 70.50 87 ILE A C 1
ATOM 675 O O . ILE A 1 87 ? -7.809 -8.399 27.463 1.00 70.50 87 ILE A O 1
ATOM 679 N N . GLU A 1 88 ? -9.849 -7.477 27.374 1.00 65.12 88 GLU A N 1
ATOM 680 C CA . GLU A 1 88 ? -10.122 -7.689 28.799 1.00 65.12 88 GLU A CA 1
ATOM 681 C C . GLU A 1 88 ? -10.043 -9.174 29.189 1.00 65.12 88 GLU A C 1
ATOM 683 O O . GLU A 1 88 ? -10.593 -10.066 28.531 1.00 65.12 88 GLU A O 1
ATOM 688 N N . GLY A 1 89 ? -9.333 -9.440 30.289 1.00 62.16 89 GLY A N 1
ATOM 689 C CA . GLY A 1 89 ? -9.044 -10.791 30.777 1.00 62.16 89 GLY A CA 1
ATOM 690 C C . GLY A 1 89 ? -7.870 -11.484 30.074 1.00 62.16 89 GLY A C 1
ATOM 691 O O . GLY A 1 89 ? -7.577 -12.633 30.391 1.00 62.16 89 GLY A O 1
ATOM 692 N N . ALA A 1 90 ? -7.191 -10.808 29.146 1.00 59.75 90 ALA A N 1
ATOM 693 C CA . ALA A 1 90 ? -5.922 -11.234 28.568 1.00 59.75 90 ALA A CA 1
ATOM 694 C C . ALA A 1 90 ? -4.982 -10.015 28.467 1.00 59.75 90 ALA A C 1
ATOM 696 O O . ALA A 1 90 ? -4.745 -9.514 27.373 1.00 59.75 90 ALA A O 1
ATOM 697 N N . PRO A 1 91 ? -4.435 -9.515 29.595 1.00 54.41 91 PRO A N 1
ATOM 698 C CA . PRO A 1 91 ? -3.666 -8.262 29.639 1.00 54.41 91 PRO A CA 1
ATOM 699 C C . PRO A 1 91 ? -2.404 -8.259 28.759 1.00 54.41 91 PRO A C 1
ATOM 701 O O . PRO A 1 91 ? -1.837 -7.204 28.497 1.00 54.41 91 PRO A O 1
ATOM 704 N N . THR A 1 92 ? -1.964 -9.427 28.288 1.00 57.34 92 THR A N 1
ATOM 705 C CA . THR A 1 92 ? -0.843 -9.589 27.353 1.00 57.34 92 THR A CA 1
ATOM 706 C C . THR A 1 92 ? -1.268 -9.679 25.883 1.00 57.34 92 THR A C 1
ATO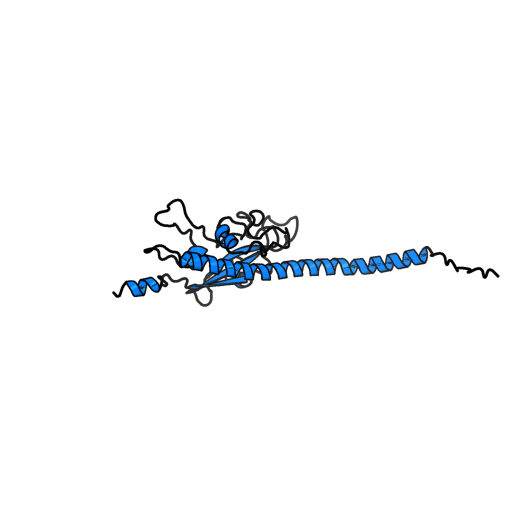M 708 O O . THR A 1 92 ? -0.406 -9.647 25.009 1.00 57.34 92 THR A O 1
ATOM 711 N N . ALA A 1 93 ? -2.568 -9.783 25.591 1.00 60.41 93 ALA A N 1
ATOM 712 C CA . ALA A 1 93 ? -3.114 -9.836 24.242 1.00 60.41 93 ALA A CA 1
ATOM 713 C C . ALA A 1 93 ? -3.744 -8.481 23.887 1.00 60.41 93 ALA A C 1
ATOM 715 O O . ALA A 1 93 ? -4.901 -8.200 24.208 1.00 60.41 93 ALA A O 1
ATOM 716 N N . SER A 1 94 ? -2.966 -7.631 23.219 1.00 71.19 94 SER A N 1
ATOM 717 C CA . SER A 1 94 ? -3.470 -6.428 22.559 1.00 71.19 94 SER A CA 1
ATOM 718 C C . SER A 1 94 ? -3.371 -6.574 21.047 1.00 71.19 94 SER A C 1
ATOM 720 O O . SER A 1 94 ? -2.458 -7.207 20.515 1.00 71.19 94 SER A O 1
ATOM 722 N N . THR A 1 95 ? -4.340 -5.988 20.354 1.00 82.25 95 THR A N 1
ATOM 723 C CA . THR A 1 95 ? -4.289 -5.827 18.904 1.00 82.25 95 THR A CA 1
ATOM 724 C C . THR A 1 95 ? -3.767 -4.432 18.607 1.00 82.25 95 THR A C 1
ATOM 726 O O . THR A 1 95 ? -4.316 -3.453 19.107 1.00 82.25 95 THR A O 1
ATOM 729 N N . GLN A 1 96 ? -2.694 -4.351 17.822 1.00 90.00 96 GLN A N 1
ATOM 730 C CA . GLN A 1 96 ? -2.110 -3.076 17.417 1.00 90.00 96 GLN A CA 1
ATOM 731 C C . GLN A 1 96 ? -2.954 -2.426 16.321 1.00 90.00 96 GLN A C 1
ATOM 733 O O . GLN A 1 96 ? -3.415 -3.114 15.408 1.00 90.00 96 GLN A O 1
ATOM 738 N N . HIS A 1 97 ? -3.106 -1.106 16.384 1.00 92.69 97 HIS A N 1
ATOM 739 C CA . HIS A 1 97 ? -3.757 -0.341 15.324 1.00 92.69 97 HIS A CA 1
ATOM 740 C C . HIS A 1 97 ? -2.991 -0.439 13.998 1.00 92.69 97 HIS A C 1
ATOM 742 O O . HIS A 1 97 ? -1.758 -0.515 13.969 1.00 92.69 97 HIS A O 1
ATOM 748 N N . LEU A 1 98 ? -3.728 -0.401 12.886 1.00 96.25 98 LEU A N 1
ATOM 749 C CA . LEU A 1 98 ? -3.160 -0.526 11.541 1.00 96.25 98 LEU A CA 1
ATOM 750 C C . LEU A 1 98 ? -2.774 0.823 10.924 1.00 96.25 98 LEU A C 1
ATOM 752 O O . LEU A 1 98 ? -1.812 0.894 10.155 1.00 96.25 98 LEU A O 1
ATOM 756 N N . VAL A 1 99 ? -3.541 1.883 11.210 1.00 97.00 99 VAL A N 1
ATOM 757 C CA . VAL A 1 99 ? -3.314 3.215 10.630 1.00 97.00 99 VAL A CA 1
ATOM 758 C C . VAL A 1 99 ? -1.945 3.738 11.050 1.00 97.00 99 VAL A C 1
ATOM 760 O O . VAL A 1 99 ? -1.457 3.477 12.141 1.00 97.00 99 VAL A O 1
ATOM 763 N N . GLY A 1 100 ? -1.291 4.477 10.167 1.00 96.44 100 GLY A N 1
ATOM 764 C CA . GLY A 1 100 ? 0.014 5.052 10.444 1.00 96.44 100 GLY A CA 1
ATOM 765 C C . GLY A 1 100 ? 1.182 4.090 10.206 1.00 96.44 100 GLY A C 1
ATOM 766 O O . GLY A 1 100 ? 2.316 4.412 10.566 1.00 96.44 100 GLY A O 1
ATOM 767 N N . ARG A 1 101 ? 0.932 2.911 9.620 1.00 97.25 101 ARG A N 1
ATOM 768 C CA . ARG A 1 101 ? 1.924 1.838 9.460 1.00 97.25 101 ARG A CA 1
ATOM 769 C C . ARG A 1 101 ? 1.928 1.274 8.046 1.00 97.25 101 ARG A C 1
ATOM 771 O O . ARG A 1 101 ? 0.908 1.275 7.355 1.00 97.25 101 ARG A O 1
ATOM 778 N N . TYR A 1 102 ? 3.079 0.739 7.646 1.00 98.19 102 TYR A N 1
ATOM 779 C CA . TYR A 1 102 ? 3.185 -0.069 6.438 1.00 98.19 102 TYR A CA 1
ATOM 780 C C . TYR A 1 102 ? 2.656 -1.485 6.665 1.00 98.19 102 TYR A C 1
ATOM 782 O O . TYR A 1 102 ? 2.743 -2.021 7.769 1.00 98.19 102 TYR A O 1
ATOM 790 N N . THR A 1 103 ? 2.166 -2.109 5.597 1.00 97.62 103 THR A N 1
ATOM 791 C CA . THR A 1 103 ? 1.625 -3.484 5.610 1.00 97.62 103 THR A CA 1
ATOM 792 C C . THR A 1 103 ? 2.624 -4.552 6.068 1.00 97.62 103 THR A C 1
ATOM 794 O O . THR A 1 103 ? 2.204 -5.580 6.590 1.00 97.62 103 THR A O 1
ATOM 797 N N . GLY A 1 104 ? 3.935 -4.299 5.965 1.00 97.12 104 GLY A N 1
ATOM 798 C CA . GLY A 1 104 ? 4.971 -5.193 6.495 1.00 97.12 104 GLY A CA 1
ATOM 799 C C . GLY A 1 104 ? 5.099 -5.180 8.023 1.00 97.12 104 GLY A C 1
ATOM 800 O O . GLY A 1 104 ? 5.860 -5.968 8.589 1.00 97.12 104 GLY A O 1
ATOM 801 N N . ASN A 1 105 ? 4.396 -4.274 8.711 1.00 97.50 105 ASN A N 1
ATOM 802 C CA . ASN A 1 105 ? 4.423 -4.181 10.163 1.00 97.50 105 ASN A CA 1
ATOM 803 C C . ASN A 1 105 ? 3.694 -5.365 10.817 1.00 97.50 105 ASN A C 1
ATOM 805 O O . ASN A 1 105 ? 2.669 -5.837 10.327 1.00 97.50 105 ASN A O 1
ATOM 809 N N . LYS A 1 106 ? 4.167 -5.800 11.991 1.00 95.38 106 LYS A N 1
ATOM 810 C CA . LYS A 1 106 ? 3.582 -6.932 12.734 1.00 95.38 106 LYS A CA 1
ATOM 811 C C . LYS A 1 106 ? 2.099 -6.749 13.081 1.00 95.38 106 LYS A C 1
ATOM 813 O O . LYS A 1 106 ? 1.398 -7.750 13.201 1.00 95.38 106 LYS A O 1
ATOM 818 N N . ALA A 1 107 ? 1.612 -5.510 13.178 1.00 95.12 107 ALA A N 1
ATOM 819 C CA . ALA A 1 107 ? 0.191 -5.217 13.363 1.00 95.12 107 ALA A CA 1
ATOM 820 C C . ALA A 1 107 ? -0.702 -5.871 12.284 1.00 95.12 107 ALA A C 1
ATOM 822 O O . ALA A 1 107 ? -1.826 -6.274 12.568 1.00 95.12 107 ALA A O 1
ATOM 823 N N . TYR A 1 108 ? -0.182 -6.071 11.067 1.00 96.38 108 TYR A N 1
ATOM 824 C CA . TYR A 1 108 ? -0.913 -6.676 9.950 1.00 96.38 108 TYR A CA 1
ATOM 825 C C . TYR A 1 108 ? -0.918 -8.205 9.947 1.00 96.38 108 TYR A C 1
ATOM 827 O O . TYR A 1 108 ? -1.517 -8.804 9.054 1.00 96.38 108 TYR A O 1
ATOM 835 N N . GLN A 1 109 ? -0.301 -8.873 10.926 1.00 94.19 109 GLN A N 1
ATOM 836 C CA . GLN A 1 109 ? -0.265 -10.337 10.958 1.00 94.19 109 GLN A CA 1
ATOM 837 C C . GLN A 1 109 ? -1.677 -10.945 10.968 1.00 94.19 109 GLN A C 1
ATOM 839 O O . GLN A 1 109 ? -1.929 -11.939 10.291 1.00 94.19 109 GLN A O 1
ATOM 844 N N . GLY A 1 110 ? -2.621 -10.312 11.673 1.00 92.50 110 GLY A N 1
ATOM 845 C CA . GLY A 1 110 ? -4.021 -10.736 11.672 1.00 92.50 110 GLY A CA 1
ATOM 846 C C . GLY A 1 110 ? -4.676 -10.661 10.289 1.00 92.50 110 GLY A C 1
ATOM 847 O O . GLY A 1 110 ? -5.438 -11.556 9.938 1.00 92.50 110 GLY A O 1
ATOM 848 N N . VAL A 1 111 ? -4.333 -9.644 9.493 1.00 95.12 111 VAL A N 1
ATOM 849 C CA . VAL A 1 111 ? -4.801 -9.486 8.107 1.00 95.12 111 VAL A CA 1
ATOM 850 C C . VAL A 1 111 ? -4.152 -10.534 7.204 1.00 95.12 111 VAL A C 1
ATOM 852 O O . VAL A 1 111 ? -4.847 -11.209 6.453 1.00 95.12 111 VAL A O 1
ATOM 855 N N . SER A 1 112 ? -2.836 -10.733 7.326 1.00 95.25 112 SER A N 1
ATOM 856 C CA . SER A 1 112 ? -2.088 -11.724 6.542 1.00 95.25 112 SER A CA 1
ATOM 857 C C . SER A 1 112 ? -2.615 -13.149 6.723 1.00 95.25 112 SER A C 1
ATOM 859 O O . SER A 1 112 ? -2.533 -13.939 5.790 1.00 95.25 112 SER A O 1
ATOM 861 N N . ASN A 1 113 ? -3.145 -13.486 7.901 1.00 94.38 113 ASN A N 1
ATOM 862 C CA . ASN A 1 113 ? -3.692 -14.814 8.186 1.00 94.38 113 ASN A CA 1
ATOM 863 C C . ASN A 1 113 ? -5.014 -15.103 7.456 1.00 94.38 113 ASN A C 1
ATOM 865 O O . ASN A 1 113 ? -5.412 -16.262 7.378 1.00 94.38 113 ASN A O 1
ATOM 869 N N . LEU A 1 114 ? -5.706 -14.073 6.954 1.00 94.00 114 LEU A N 1
ATOM 870 C CA . LEU A 1 114 ? -6.926 -14.249 6.161 1.00 94.00 114 LEU A CA 1
ATOM 871 C C . LEU A 1 114 ? -6.638 -14.557 4.692 1.00 94.00 114 LEU A C 1
ATOM 873 O O . LEU A 1 114 ? -7.533 -15.002 3.977 1.00 94.00 114 LEU A O 1
ATOM 877 N N . ILE A 1 115 ? -5.412 -14.304 4.240 1.00 93.38 115 ILE A N 1
ATOM 878 C CA . ILE A 1 115 ? -5.039 -14.427 2.837 1.00 93.38 115 ILE A CA 1
ATOM 879 C C . ILE A 1 115 ? -4.609 -15.872 2.573 1.00 93.38 115 ILE A C 1
ATOM 881 O O . ILE A 1 115 ? -3.719 -16.378 3.268 1.00 93.38 115 ILE A O 1
ATOM 885 N N . PRO A 1 116 ? -5.205 -16.555 1.580 1.00 90.88 116 PRO A N 1
ATOM 886 C CA . PRO A 1 116 ? -4.759 -17.880 1.176 1.00 90.88 116 PRO A CA 1
ATOM 887 C C . PRO A 1 116 ? -3.272 -17.874 0.810 1.00 90.88 116 PRO A C 1
ATOM 889 O O . PRO A 1 116 ? -2.778 -16.961 0.152 1.00 90.88 116 PRO A O 1
ATOM 892 N N . SER A 1 117 ? -2.537 -18.921 1.187 1.00 85.62 117 SER A N 1
ATOM 893 C CA . SER A 1 117 ? -1.094 -19.006 0.912 1.00 85.62 117 SER A CA 1
ATOM 894 C C . SER A 1 117 ? -0.748 -19.043 -0.583 1.00 85.62 117 SER A C 1
ATOM 896 O O . SER A 1 117 ? 0.384 -18.727 -0.951 1.00 85.62 117 SER A O 1
ATOM 898 N N . THR A 1 118 ? -1.704 -19.401 -1.444 1.00 86.19 118 THR A N 1
ATOM 899 C CA . THR A 1 118 ? -1.578 -19.353 -2.909 1.00 86.19 118 THR A CA 1
ATOM 900 C C . THR A 1 118 ? -1.646 -17.935 -3.469 1.00 86.19 118 THR A C 1
ATOM 902 O O . THR A 1 118 ? -1.096 -17.690 -4.540 1.00 86.19 118 THR A O 1
ATOM 905 N N . ASP A 1 119 ? -2.254 -17.009 -2.725 1.00 87.31 119 ASP A N 1
ATOM 906 C CA . ASP A 1 119 ? -2.675 -15.694 -3.216 1.00 87.31 119 ASP A CA 1
ATOM 907 C C . ASP A 1 119 ? -1.915 -14.565 -2.510 1.00 87.31 119 ASP A C 1
ATOM 909 O O . ASP A 1 119 ? -2.352 -13.422 -2.493 1.00 87.31 119 ASP A O 1
ATOM 913 N N . VAL A 1 120 ? -0.767 -14.858 -1.893 1.00 90.50 120 VAL A N 1
ATOM 914 C CA . VAL A 1 120 ? -0.008 -13.842 -1.155 1.00 90.50 120 VAL A CA 1
ATOM 915 C C . VAL A 1 120 ? 0.500 -12.769 -2.117 1.00 90.50 120 VAL A C 1
ATOM 917 O O . VAL A 1 120 ? 1.438 -13.001 -2.886 1.00 90.50 120 VAL A O 1
ATOM 920 N N . GLN A 1 121 ? -0.074 -11.569 -2.019 1.00 95.00 121 GLN A N 1
ATOM 921 C CA . GLN A 1 121 ? 0.323 -10.423 -2.828 1.00 95.00 121 GLN A CA 1
ATOM 922 C C . GLN A 1 121 ? 1.765 -10.028 -2.503 1.00 95.00 121 GLN A C 1
ATOM 924 O O . GLN A 1 121 ? 2.166 -9.896 -1.336 1.00 95.00 121 GLN A O 1
ATOM 929 N N . LYS A 1 122 ? 2.554 -9.815 -3.555 1.00 96.81 122 LYS A N 1
ATOM 930 C CA . LYS A 1 122 ? 3.970 -9.453 -3.475 1.00 96.81 122 LYS A CA 1
ATOM 931 C C . LYS A 1 122 ? 4.178 -8.044 -3.998 1.00 96.81 122 LYS A C 1
ATOM 933 O O . LYS A 1 122 ? 3.532 -7.631 -4.954 1.00 96.81 122 LYS A O 1
ATOM 938 N N . ASN A 1 123 ? 5.118 -7.324 -3.400 1.00 97.19 123 ASN A N 1
ATOM 939 C CA . ASN A 1 123 ? 5.542 -6.032 -3.912 1.00 97.19 123 ASN A CA 1
ATOM 940 C C . ASN A 1 123 ? 6.324 -6.237 -5.231 1.00 97.19 123 ASN A C 1
ATOM 942 O O . ASN A 1 123 ? 7.385 -6.864 -5.202 1.00 97.19 123 ASN A O 1
ATOM 946 N N . PRO A 1 124 ? 5.879 -5.678 -6.374 1.00 96.94 124 PRO A N 1
ATOM 947 C CA . PRO A 1 124 ? 6.532 -5.877 -7.677 1.00 96.94 124 PRO A CA 1
ATOM 948 C C . PRO A 1 124 ? 7.962 -5.311 -7.784 1.00 96.94 124 PRO A C 1
ATOM 950 O O . PRO A 1 124 ? 8.665 -5.548 -8.773 1.00 96.94 124 PRO A O 1
ATOM 953 N N . PHE A 1 125 ? 8.408 -4.513 -6.810 1.00 96.00 125 PHE A N 1
ATOM 954 C CA . PHE A 1 125 ? 9.757 -3.940 -6.780 1.00 96.00 125 PHE A CA 1
ATOM 955 C C . PHE A 1 125 ? 10.789 -4.810 -6.060 1.00 96.00 125 PHE A C 1
ATOM 957 O O . PHE A 1 125 ? 11.961 -4.744 -6.420 1.00 96.00 125 PHE A O 1
ATOM 964 N N . ASN A 1 126 ? 10.382 -5.612 -5.073 1.00 96.00 126 ASN A N 1
ATOM 965 C CA . ASN A 1 126 ? 11.298 -6.459 -4.296 1.00 96.00 126 ASN A CA 1
ATOM 966 C C . ASN A 1 126 ? 10.868 -7.931 -4.192 1.00 96.00 126 ASN A C 1
ATOM 968 O O . ASN A 1 126 ? 11.556 -8.711 -3.541 1.00 96.00 126 ASN A O 1
ATOM 972 N N . GLU A 1 127 ? 9.735 -8.290 -4.799 1.00 96.06 127 GLU A N 1
ATOM 973 C CA . GLU A 1 127 ? 9.164 -9.641 -4.883 1.00 96.06 127 GLU A CA 1
ATOM 974 C C . GLU A 1 127 ? 8.821 -10.290 -3.530 1.00 96.06 127 GLU A C 1
ATOM 976 O O . GLU A 1 127 ? 8.409 -11.453 -3.465 1.00 96.06 127 GLU A O 1
ATOM 981 N N . ALA A 1 128 ? 8.930 -9.541 -2.434 1.00 96.69 128 ALA A N 1
ATOM 982 C CA . ALA A 1 128 ? 8.545 -9.992 -1.112 1.00 96.69 128 ALA A CA 1
ATOM 983 C C . ALA A 1 128 ? 7.049 -9.770 -0.879 1.00 96.69 128 ALA A C 1
ATOM 985 O O . ALA A 1 128 ? 6.462 -8.807 -1.375 1.00 96.69 128 ALA A O 1
ATOM 986 N N . SER A 1 129 ? 6.437 -10.635 -0.064 1.00 96.75 129 SER A N 1
ATOM 987 C CA . SER A 1 129 ? 5.060 -10.439 0.405 1.00 96.75 129 SER A CA 1
ATOM 988 C C . SER A 1 129 ? 4.885 -9.055 1.028 1.00 96.75 129 SER A C 1
ATOM 990 O O . SER A 1 129 ? 5.748 -8.614 1.794 1.00 96.75 129 SER A O 1
ATOM 992 N N . TYR A 1 130 ? 3.754 -8.399 0.768 1.00 97.44 130 TYR A N 1
ATOM 993 C CA . TYR A 1 130 ? 3.407 -7.128 1.413 1.00 97.44 130 TYR A CA 1
ATOM 994 C C . TYR A 1 130 ? 3.434 -7.179 2.941 1.00 97.44 130 TYR A C 1
ATOM 996 O O . TYR A 1 130 ? 3.773 -6.186 3.573 1.00 97.44 130 TYR A O 1
ATOM 1004 N N . PHE A 1 131 ? 3.185 -8.351 3.523 1.00 97.12 131 PHE A N 1
ATOM 1005 C CA . PHE A 1 131 ? 3.168 -8.578 4.969 1.00 97.12 131 PHE A CA 1
ATOM 1006 C C . PHE A 1 131 ? 4.531 -8.977 5.547 1.00 97.12 131 PHE A C 1
ATOM 1008 O O . PHE A 1 131 ? 4.663 -9.218 6.745 1.00 97.12 131 PHE A O 1
ATOM 1015 N N . SER A 1 132 ? 5.565 -9.064 4.708 1.00 96.88 132 SER A N 1
ATOM 1016 C CA . SER A 1 132 ? 6.926 -9.334 5.165 1.00 96.88 132 SER A CA 1
ATOM 1017 C C . SER A 1 132 ? 7.560 -8.082 5.766 1.00 96.88 132 SER A C 1
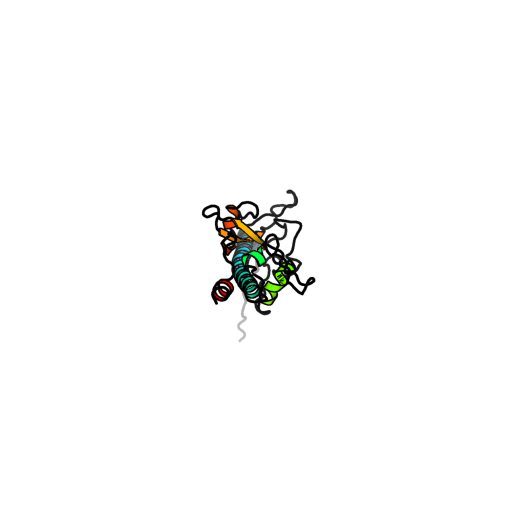ATOM 1019 O O . SER A 1 132 ? 7.417 -6.982 5.235 1.00 96.88 132 SER A O 1
ATOM 1021 N N . GLN A 1 133 ? 8.362 -8.254 6.819 1.00 96.81 133 GLN A N 1
ATOM 1022 C CA . GLN A 1 133 ? 9.021 -7.154 7.534 1.00 96.81 133 GLN A CA 1
ATOM 1023 C C . GLN A 1 133 ? 9.970 -6.322 6.647 1.00 96.81 133 GLN A C 1
ATOM 1025 O O . GLN A 1 133 ? 10.251 -5.164 6.948 1.00 96.81 133 GLN A O 1
ATOM 1030 N N . VAL A 1 134 ? 10.445 -6.866 5.520 1.00 96.06 134 VAL A N 1
ATOM 1031 C CA . VAL A 1 134 ? 11.207 -6.094 4.517 1.00 96.06 134 VAL A CA 1
ATOM 1032 C C . VAL A 1 134 ? 10.393 -4.935 3.925 1.00 96.06 134 VAL A C 1
ATOM 1034 O O . VAL A 1 134 ? 10.980 -3.914 3.555 1.00 96.06 134 VAL A O 1
ATOM 1037 N N . ASN A 1 135 ? 9.064 -5.063 3.897 1.00 96.69 135 ASN A N 1
ATOM 1038 C CA . ASN A 1 135 ? 8.111 -4.039 3.472 1.00 96.69 135 ASN A CA 1
ATOM 1039 C C . ASN A 1 135 ? 7.619 -3.149 4.630 1.00 96.69 135 ASN A C 1
ATOM 1041 O O . ASN A 1 135 ? 6.673 -2.387 4.448 1.00 96.69 135 ASN A O 1
ATOM 1045 N N . ASP A 1 136 ? 8.257 -3.213 5.803 1.00 96.44 136 ASP A N 1
ATOM 1046 C CA . ASP A 1 136 ? 8.085 -2.224 6.869 1.00 96.44 136 ASP A CA 1
ATOM 1047 C C . ASP A 1 136 ? 9.184 -1.146 6.801 1.00 96.44 136 ASP A C 1
ATOM 1049 O O . ASP A 1 136 ? 10.324 -1.395 6.376 1.00 96.44 136 ASP A O 1
ATOM 1053 N N . ASP A 1 137 ? 8.831 0.066 7.221 1.00 94.00 137 ASP A N 1
ATOM 1054 C CA . ASP A 1 137 ? 9.747 1.201 7.363 1.00 94.00 137 ASP A CA 1
ATOM 1055 C C . ASP A 1 137 ? 9.187 2.238 8.357 1.00 94.00 137 ASP A C 1
ATOM 1057 O O . ASP A 1 137 ? 8.736 3.315 7.971 1.00 94.00 137 ASP A O 1
ATOM 1061 N N . PRO A 1 138 ? 9.206 1.950 9.668 1.00 87.88 138 PRO A N 1
ATOM 1062 C CA . PRO A 1 138 ? 8.572 2.809 10.669 1.00 87.88 138 PRO A CA 1
ATOM 1063 C C . PRO A 1 138 ? 9.240 4.185 10.824 1.00 87.88 138 PRO A C 1
ATOM 1065 O O . PRO A 1 138 ? 8.706 5.041 11.524 1.00 87.88 138 PRO A O 1
ATOM 1068 N N . LYS A 1 139 ? 10.421 4.401 10.226 1.00 85.44 139 LYS A N 1
ATOM 1069 C CA . LYS A 1 139 ? 11.175 5.662 10.314 1.00 85.44 139 LYS A CA 1
ATOM 1070 C C . LYS A 1 139 ? 11.065 6.512 9.045 1.00 85.44 139 LYS A C 1
ATOM 1072 O O . LYS A 1 139 ? 11.329 7.708 9.114 1.00 85.44 139 LYS A O 1
ATOM 1077 N N . GLY A 1 140 ? 10.690 5.917 7.911 1.00 81.50 140 GLY A N 1
ATOM 1078 C CA . GLY A 1 140 ? 10.522 6.597 6.630 1.00 81.50 140 GLY A CA 1
ATOM 1079 C C . GLY A 1 140 ? 9.055 6.655 6.223 1.00 81.50 140 GLY A C 1
ATOM 1080 O O . GLY A 1 140 ? 8.549 5.725 5.601 1.00 81.50 140 GLY A O 1
ATOM 1081 N N . VAL A 1 141 ? 8.362 7.751 6.538 1.00 90.19 141 VAL A N 1
ATOM 1082 C CA . VAL A 1 141 ? 7.000 8.016 6.045 1.00 90.19 141 VAL A CA 1
ATOM 1083 C C . VAL A 1 141 ? 6.997 9.354 5.298 1.00 90.19 141 VAL A C 1
ATOM 1085 O O . VAL A 1 141 ? 7.036 10.398 5.949 1.00 90.19 141 VAL A O 1
ATOM 1088 N N . PRO A 1 142 ? 6.947 9.358 3.952 1.00 93.62 142 PRO A N 1
ATOM 1089 C CA . PRO A 1 142 ? 7.040 8.203 3.044 1.00 93.62 142 PRO A CA 1
ATOM 1090 C C . PRO A 1 142 ? 8.419 7.509 3.044 1.00 93.62 142 PRO A C 1
ATOM 1092 O O . PRO A 1 142 ? 9.453 8.126 3.309 1.00 93.62 142 PRO A O 1
ATOM 1095 N N . SER A 1 143 ? 8.431 6.215 2.709 1.00 93.19 143 SER A N 1
ATOM 1096 C CA . SER A 1 143 ? 9.629 5.368 2.642 1.00 93.19 143 SER A CA 1
ATOM 1097 C C . SER A 1 143 ? 10.343 5.540 1.310 1.00 93.19 143 SER A C 1
ATOM 1099 O O . SER A 1 143 ? 9.717 5.767 0.276 1.00 93.19 143 SER A O 1
ATOM 1101 N N . ARG A 1 144 ? 11.669 5.380 1.319 1.00 91.44 144 ARG A N 1
ATOM 1102 C CA . ARG A 1 144 ? 12.493 5.352 0.099 1.00 91.44 144 ARG A CA 1
ATOM 1103 C C . ARG A 1 144 ? 12.339 4.057 -0.699 1.00 91.44 144 ARG A C 1
ATOM 1105 O O . ARG A 1 144 ? 12.764 4.000 -1.849 1.00 91.44 144 ARG A O 1
ATOM 1112 N N . LYS A 1 145 ? 11.800 3.000 -0.086 1.00 93.31 145 LYS A N 1
ATOM 1113 C CA . LYS A 1 145 ? 11.531 1.735 -0.774 1.00 93.31 145 LYS A CA 1
ATOM 1114 C C . LYS A 1 145 ? 10.306 1.932 -1.659 1.00 93.31 145 LYS A C 1
ATOM 1116 O O . LYS A 1 145 ? 9.277 2.388 -1.170 1.00 93.31 145 LYS A O 1
ATOM 1121 N N . ALA A 1 146 ? 10.407 1.576 -2.933 1.00 94.88 146 ALA A N 1
ATOM 1122 C CA . ALA A 1 146 ? 9.306 1.726 -3.876 1.00 94.88 146 ALA A CA 1
ATOM 1123 C C . ALA A 1 146 ? 8.177 0.718 -3.604 1.00 94.88 146 ALA A C 1
ATOM 1125 O O . ALA A 1 146 ? 8.417 -0.440 -3.239 1.00 94.88 146 ALA A O 1
ATOM 1126 N N . GLY A 1 147 ? 6.942 1.167 -3.814 1.00 96.31 147 GLY A N 1
ATOM 1127 C CA . GLY A 1 147 ? 5.752 0.329 -3.817 1.00 96.31 147 GLY A CA 1
ATOM 1128 C C . GLY A 1 147 ? 5.327 -0.233 -2.465 1.00 96.31 147 GLY A C 1
ATOM 1129 O O . GLY A 1 147 ? 4.544 -1.181 -2.459 1.00 96.31 147 GLY A O 1
ATOM 1130 N N . LEU A 1 148 ? 5.806 0.311 -1.340 1.00 97.75 148 LEU A N 1
ATOM 1131 C CA . LEU A 1 148 ? 5.282 -0.052 -0.020 1.00 97.75 148 LEU A CA 1
ATOM 1132 C C . LEU A 1 148 ? 3.860 0.475 0.139 1.00 97.75 148 LEU A C 1
ATOM 1134 O O . LEU A 1 148 ? 3.588 1.595 -0.277 1.00 97.75 148 LEU A O 1
ATOM 1138 N N . LEU A 1 149 ? 2.985 -0.289 0.797 1.00 98.31 149 LEU A N 1
ATOM 1139 C CA . LEU A 1 149 ? 1.628 0.153 1.125 1.00 98.31 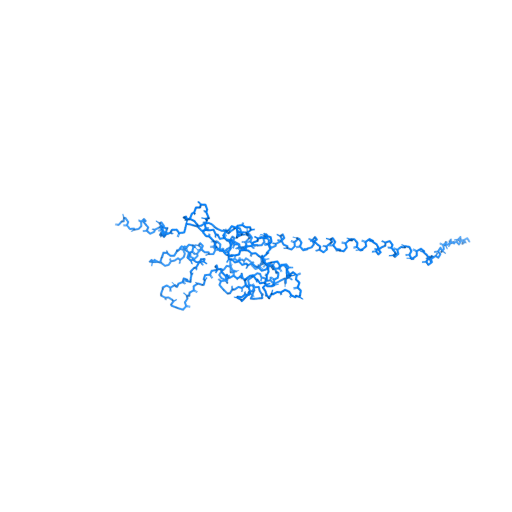149 LEU A CA 1
ATOM 1140 C C . LEU A 1 149 ? 1.571 0.681 2.555 1.00 98.31 149 LEU A C 1
ATOM 1142 O O . LEU A 1 149 ? 1.888 -0.062 3.486 1.00 98.31 149 LEU A O 1
ATOM 1146 N N . TYR A 1 150 ? 1.141 1.928 2.713 1.00 98.38 150 TYR A N 1
ATOM 1147 C CA . TYR A 1 150 ? 0.957 2.622 3.982 1.00 98.38 150 TYR A CA 1
ATOM 1148 C C . TYR A 1 150 ? -0.521 2.892 4.226 1.00 98.38 150 TYR A C 1
ATOM 1150 O O . TYR A 1 150 ? -1.192 3.467 3.368 1.00 98.38 150 TYR A O 1
ATOM 1158 N N . PHE A 1 151 ? -1.032 2.517 5.392 1.00 98.31 151 PHE A N 1
ATOM 1159 C CA . PHE A 1 151 ? -2.430 2.764 5.720 1.00 98.31 151 PHE A CA 1
ATOM 1160 C C . PHE A 1 151 ? -2.595 4.096 6.434 1.00 98.31 151 PHE A C 1
ATOM 1162 O O . PHE A 1 151 ? -2.027 4.320 7.500 1.00 98.31 151 PHE A O 1
ATOM 1169 N N . ALA A 1 152 ? -3.392 4.980 5.851 1.00 97.81 152 ALA A N 1
ATOM 1170 C CA . ALA A 1 152 ? -3.650 6.312 6.366 1.00 97.81 152 ALA A CA 1
ATOM 1171 C C . ALA A 1 152 ? -5.156 6.532 6.555 1.00 97.81 152 ALA A C 1
ATOM 1173 O O . ALA A 1 152 ? -5.993 5.835 5.976 1.00 97.81 152 ALA A O 1
ATOM 1174 N N . SER A 1 153 ? -5.506 7.525 7.370 1.00 96.81 153 SER A N 1
ATOM 1175 C CA . SER A 1 153 ? -6.894 7.947 7.550 1.00 96.81 153 SER A CA 1
ATOM 1176 C C . SER A 1 153 ? -6.994 9.463 7.605 1.00 96.81 153 SER A C 1
ATOM 1178 O O . SER A 1 153 ? -6.072 10.124 8.080 1.00 96.81 153 SER A O 1
ATOM 1180 N N . ALA A 1 154 ? -8.130 9.999 7.176 1.00 95.56 154 ALA A N 1
ATOM 1181 C CA . ALA A 1 154 ? -8.460 11.410 7.315 1.00 95.56 154 ALA A CA 1
ATOM 1182 C C . ALA A 1 154 ? -9.956 11.581 7.584 1.00 95.56 154 ALA A C 1
ATOM 1184 O O . ALA A 1 154 ? -10.776 10.776 7.131 1.00 95.56 154 ALA A O 1
ATOM 1185 N N . ILE A 1 155 ? -10.305 12.632 8.323 1.00 93.19 155 ILE A N 1
ATOM 1186 C CA . ILE A 1 155 ? -11.699 13.066 8.456 1.00 93.19 155 ILE A CA 1
ATOM 1187 C C . ILE A 1 155 ? -12.154 13.573 7.086 1.00 93.19 155 ILE A C 1
ATOM 1189 O O . ILE A 1 155 ? -11.405 14.263 6.395 1.00 93.19 155 ILE A O 1
ATOM 1193 N N . ASP A 1 156 ? -13.361 13.201 6.676 1.00 89.94 156 ASP A N 1
ATOM 1194 C CA . ASP A 1 156 ? -13.954 13.672 5.431 1.00 89.94 156 ASP A CA 1
ATOM 1195 C C . ASP A 1 156 ? -14.177 15.191 5.510 1.00 89.94 156 ASP A C 1
ATOM 1197 O O . ASP A 1 156 ? -14.929 15.684 6.354 1.00 89.94 156 ASP A O 1
ATOM 1201 N N . THR A 1 157 ? -13.500 15.932 4.630 1.00 87.25 157 THR A N 1
ATOM 1202 C CA . THR A 1 157 ? -13.555 17.400 4.570 1.00 87.25 157 THR A CA 1
ATOM 1203 C C . THR A 1 157 ? -14.953 17.932 4.246 1.00 87.25 157 THR A C 1
ATOM 1205 O O . THR A 1 157 ? -15.293 19.034 4.671 1.00 87.25 157 THR A O 1
ATOM 1208 N N . GLU A 1 158 ? -15.793 17.143 3.569 1.00 87.12 158 GLU A N 1
ATOM 1209 C CA . GLU A 1 158 ? -17.172 17.516 3.226 1.00 87.12 158 GLU A CA 1
ATOM 1210 C C . GLU A 1 158 ? -18.172 17.095 4.307 1.00 87.12 158 GLU A C 1
ATOM 1212 O O . GLU A 1 158 ? -19.204 17.737 4.497 1.00 87.12 158 GLU A O 1
ATOM 1217 N N . ASN A 1 159 ? -17.878 16.013 5.030 1.00 86.62 159 ASN A N 1
ATOM 1218 C CA . ASN A 1 159 ? -18.763 15.468 6.049 1.00 86.62 159 ASN A CA 1
ATOM 1219 C C . ASN A 1 159 ? -17.967 15.015 7.272 1.00 86.62 159 ASN A C 1
ATOM 1221 O O . ASN A 1 159 ? -17.670 13.832 7.433 1.00 86.62 159 ASN A O 1
ATOM 1225 N N . GLN A 1 160 ? -17.685 15.967 8.162 1.00 84.38 160 GLN A N 1
ATOM 1226 C CA . GLN A 1 160 ? -16.849 15.784 9.355 1.00 84.38 160 GLN A CA 1
ATOM 1227 C C . GLN A 1 160 ? -17.333 14.676 10.310 1.00 84.38 160 GLN A C 1
ATOM 1229 O O . GLN A 1 160 ? -16.592 14.261 11.195 1.00 84.38 160 GLN A O 1
ATOM 1234 N N . GLY A 1 161 ? -18.555 14.163 1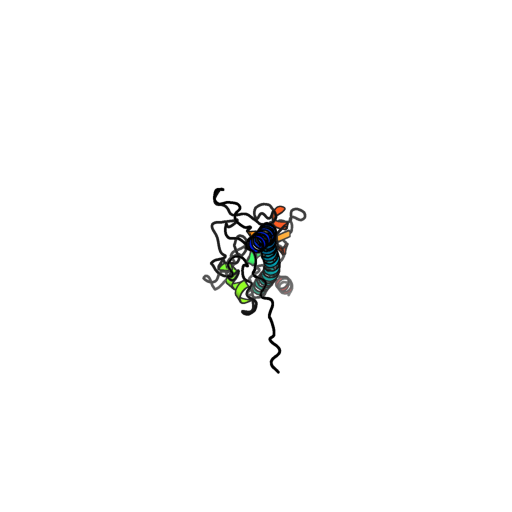0.128 1.00 88.75 161 GLY A N 1
ATOM 1235 C CA . GLY A 1 161 ? -19.056 12.985 10.833 1.00 88.75 161 GLY A CA 1
ATOM 1236 C C . GLY A 1 161 ? -18.474 11.658 10.340 1.00 88.75 161 GLY A C 1
ATOM 1237 O O . GLY A 1 161 ? -18.780 10.625 10.927 1.00 88.75 161 GLY A O 1
ATOM 1238 N N . PHE A 1 162 ? -17.658 11.645 9.283 1.00 91.62 162 PHE A N 1
ATOM 1239 C CA . PHE A 1 162 ? -17.055 10.437 8.726 1.00 91.62 162 PHE A CA 1
ATOM 1240 C C . PHE A 1 162 ? -15.538 10.532 8.639 1.00 91.62 162 PHE A C 1
ATOM 1242 O O . PHE A 1 162 ? -14.963 11.582 8.366 1.00 91.62 162 PHE A O 1
ATOM 1249 N N . ARG A 1 163 ? -14.897 9.377 8.784 1.00 94.31 163 ARG A N 1
ATOM 1250 C CA . ARG A 1 163 ? -13.481 9.164 8.528 1.00 94.31 163 ARG A CA 1
ATOM 1251 C C . ARG A 1 163 ? -13.312 8.182 7.384 1.00 94.31 163 ARG A C 1
ATOM 1253 O O . ARG A 1 163 ? -13.935 7.118 7.366 1.00 94.31 163 ARG A O 1
ATOM 1260 N N . ASN A 1 164 ? -12.448 8.548 6.452 1.00 96.00 164 ASN A N 1
ATOM 1261 C CA . ASN A 1 164 ? -12.080 7.726 5.315 1.00 96.00 164 ASN A CA 1
ATOM 1262 C C . ASN A 1 164 ? -10.697 7.113 5.547 1.00 96.00 164 ASN A C 1
ATOM 1264 O O . ASN A 1 164 ? -9.805 7.748 6.114 1.00 96.00 164 ASN A O 1
ATOM 1268 N N . PHE A 1 165 ? -10.533 5.880 5.090 1.00 97.56 165 PHE A N 1
ATOM 1269 C CA . PHE A 1 165 ? -9.320 5.089 5.233 1.00 97.56 165 PHE A CA 1
ATOM 1270 C C . PHE A 1 165 ? -8.791 4.717 3.853 1.00 97.56 165 PHE A C 1
ATOM 1272 O O . PHE A 1 165 ? -9.553 4.238 3.008 1.00 97.56 165 PHE A O 1
ATOM 1279 N N . TYR A 1 166 ? -7.491 4.912 3.641 1.00 98.31 166 TYR A N 1
ATOM 1280 C CA . TYR A 1 166 ? -6.846 4.708 2.349 1.00 98.31 166 TYR A CA 1
ATOM 1281 C C . TYR A 1 166 ? -5.517 3.976 2.497 1.00 98.31 166 TYR A C 1
ATOM 1283 O O . TYR A 1 166 ? -4.767 4.207 3.446 1.00 98.31 166 TYR A O 1
ATOM 1291 N N . LEU A 1 167 ? -5.194 3.143 1.512 1.00 98.44 167 LEU A N 1
ATOM 1292 C CA . LEU A 1 167 ? -3.838 2.663 1.287 1.00 98.44 167 LEU A CA 1
ATOM 1293 C C . LEU A 1 167 ? -3.135 3.608 0.316 1.00 98.44 167 LEU A C 1
ATOM 1295 O O . LEU A 1 167 ? -3.541 3.767 -0.837 1.00 98.44 167 LEU A O 1
ATOM 1299 N N . LEU A 1 168 ? -2.075 4.238 0.800 1.00 98.19 168 LEU A N 1
ATOM 1300 C CA . LEU A 1 168 ? -1.144 5.019 -0.000 1.00 98.19 168 LEU A CA 1
ATOM 1301 C C . LEU A 1 168 ? 0.036 4.138 -0.379 1.00 98.19 168 LEU A C 1
ATOM 1303 O O . LEU A 1 168 ? 0.337 3.174 0.325 1.00 98.19 168 LEU A O 1
ATOM 1307 N N . PHE A 1 169 ? 0.738 4.481 -1.453 1.00 97.50 169 PHE A N 1
ATOM 1308 C CA . PHE A 1 169 ? 1.948 3.754 -1.805 1.00 97.50 169 PHE A CA 1
ATOM 1309 C C . PHE A 1 169 ? 3.088 4.642 -2.260 1.00 97.50 169 PHE A C 1
ATOM 1311 O O . PHE A 1 169 ? 2.889 5.734 -2.796 1.00 97.50 169 PHE A O 1
ATOM 1318 N N . THR A 1 170 ? 4.299 4.182 -1.966 1.00 96.75 170 THR A N 1
ATOM 1319 C CA . THR A 1 170 ? 5.526 4.938 -2.197 1.00 96.75 170 THR A CA 1
ATOM 1320 C C . THR A 1 170 ? 5.981 4.841 -3.648 1.00 96.75 170 THR A C 1
ATOM 1322 O O . THR A 1 170 ? 5.844 3.805 -4.303 1.00 96.75 170 THR A O 1
ATOM 1325 N N . ASP A 1 171 ? 6.521 5.945 -4.150 1.00 94.62 171 ASP A N 1
ATOM 1326 C CA . ASP A 1 171 ? 7.128 6.049 -5.474 1.00 94.62 171 ASP A CA 1
ATOM 1327 C C . ASP A 1 171 ? 8.584 5.551 -5.449 1.00 94.62 171 ASP A C 1
ATOM 1329 O O . ASP A 1 171 ? 9.160 5.288 -4.388 1.00 94.62 171 ASP A O 1
ATOM 1333 N N . GLU A 1 172 ? 9.204 5.442 -6.621 1.00 89.56 172 GLU A N 1
ATOM 1334 C CA . GLU A 1 172 ? 10.654 5.287 -6.706 1.00 89.56 172 GLU A CA 1
ATOM 1335 C C . GLU A 1 172 ? 11.363 6.564 -6.193 1.00 89.56 172 GLU A C 1
ATOM 1337 O O . GLU A 1 172 ? 10.873 7.683 -6.391 1.00 89.56 172 GLU A O 1
ATOM 1342 N N . PRO A 1 173 ? 12.519 6.436 -5.516 1.00 81.75 173 PRO A N 1
ATOM 1343 C CA . PRO A 1 173 ? 13.301 7.594 -5.094 1.00 81.75 173 PRO A CA 1
ATOM 1344 C C . PRO A 1 173 ? 13.746 8.407 -6.318 1.00 81.75 173 PRO A C 1
ATOM 1346 O O . PRO A 1 173 ? 14.171 7.835 -7.321 1.00 81.75 173 PRO A O 1
ATOM 1349 N N . ARG A 1 174 ? 13.620 9.740 -6.238 1.00 71.44 174 ARG A N 1
ATOM 1350 C CA . ARG A 1 174 ? 13.778 10.619 -7.406 1.00 71.44 174 ARG A CA 1
ATOM 1351 C C . ARG A 1 174 ? 15.224 10.883 -7.809 1.00 71.44 174 ARG A C 1
ATOM 1353 O O . ARG A 1 174 ? 15.424 11.026 -9.000 1.00 71.44 174 ARG A O 1
ATOM 1360 N N . ASP A 1 175 ? 16.191 10.863 -6.887 1.00 67.88 175 ASP A N 1
ATOM 1361 C CA . ASP A 1 175 ? 17.631 10.947 -7.187 1.00 67.88 175 ASP A CA 1
ATOM 1362 C C . ASP A 1 175 ? 18.498 10.578 -5.962 1.00 67.88 175 ASP A C 1
ATOM 1364 O O . ASP A 1 175 ? 18.077 10.703 -4.807 1.00 67.88 175 ASP A O 1
ATOM 1368 N N . GLU A 1 176 ? 19.741 10.150 -6.206 1.00 58.75 176 GLU A N 1
ATOM 1369 C CA . GLU A 1 176 ? 20.792 9.974 -5.191 1.00 58.75 176 GLU A CA 1
ATOM 1370 C C . GLU A 1 176 ? 21.406 11.338 -4.808 1.00 58.75 176 GLU A C 1
ATOM 1372 O O . GLU A 1 176 ? 22.528 11.661 -5.186 1.00 58.75 176 GLU A O 1
ATOM 1377 N N . GLY A 1 177 ? 20.672 12.187 -4.085 1.00 60.28 177 GLY A N 1
ATOM 1378 C CA . GLY A 1 177 ? 21.218 13.487 -3.654 1.00 60.28 177 GLY A CA 1
ATOM 1379 C C . GLY A 1 177 ? 20.254 14.427 -2.932 1.00 60.28 177 GLY A C 1
ATOM 1380 O O . GLY A 1 177 ? 20.701 15.350 -2.254 1.00 60.28 177 GLY A O 1
ATOM 1381 N N . GLU A 1 178 ? 18.947 14.185 -3.032 1.00 57.72 178 GLU A N 1
ATOM 1382 C CA . GLU A 1 178 ? 17.920 14.936 -2.305 1.00 57.72 178 GLU A CA 1
ATOM 1383 C C . GLU A 1 178 ? 17.732 14.441 -0.855 1.00 57.72 178 GLU A C 1
ATOM 1385 O O . GLU A 1 178 ? 18.135 13.316 -0.525 1.00 57.72 178 GLU A O 1
ATOM 1390 N N . PRO A 1 179 ? 17.167 15.277 0.049 1.00 55.66 179 PRO A N 1
ATOM 1391 C CA . PRO A 1 179 ? 16.969 14.926 1.454 1.00 55.66 179 PRO A CA 1
ATOM 1392 C C . PRO A 1 179 ? 16.290 13.562 1.640 1.00 55.66 179 PRO A C 1
ATOM 1394 O O . PRO A 1 179 ? 15.455 13.138 0.851 1.00 55.66 179 PRO A O 1
ATOM 1397 N N . GLN A 1 180 ? 16.673 12.881 2.725 1.00 59.19 180 GLN A N 1
ATOM 1398 C CA . GLN A 1 180 ? 16.511 11.442 2.994 1.00 59.19 180 GLN A CA 1
ATOM 1399 C C . GLN A 1 180 ? 15.069 10.883 3.048 1.00 59.19 180 GLN A C 1
ATOM 1401 O O . GLN A 1 180 ? 14.889 9.729 3.443 1.00 59.19 180 GLN A O 1
ATOM 1406 N N . SER A 1 181 ? 14.041 11.652 2.699 1.00 70.44 181 SER A N 1
ATOM 1407 C CA . SER A 1 181 ? 12.647 11.207 2.720 1.00 70.44 181 SER A CA 1
ATOM 1408 C C . SER A 1 181 ? 12.261 10.487 1.428 1.00 70.44 181 SER A C 1
ATOM 1410 O O . SER A 1 181 ? 12.736 10.818 0.344 1.00 70.44 181 SER A O 1
ATOM 1412 N N . GLY A 1 182 ? 11.389 9.485 1.535 1.00 83.00 182 GLY A N 1
ATOM 1413 C CA . GLY A 1 182 ? 10.757 8.875 0.371 1.00 83.00 182 GLY A CA 1
ATOM 1414 C C . GLY A 1 182 ? 9.819 9.826 -0.366 1.00 83.00 182 GLY A C 1
ATOM 1415 O O . GLY A 1 182 ? 9.686 10.996 -0.014 1.00 83.00 182 GLY A O 1
ATOM 1416 N N . ASN A 1 183 ? 9.104 9.294 -1.354 1.00 92.12 183 ASN A N 1
ATOM 1417 C CA . ASN A 1 183 ? 8.046 10.016 -2.054 1.00 92.12 183 ASN A CA 1
ATOM 1418 C C . ASN A 1 183 ? 6.779 9.171 -2.100 1.00 92.12 183 ASN A C 1
ATOM 1420 O O . ASN A 1 183 ? 6.834 7.945 -2.179 1.00 92.12 183 ASN A O 1
ATOM 1424 N N . TRP A 1 184 ? 5.631 9.836 -2.077 1.00 95.25 184 TRP A N 1
ATOM 1425 C CA . TRP A 1 184 ? 4.351 9.210 -2.373 1.00 95.25 184 TRP A CA 1
ATOM 1426 C C . TRP A 1 184 ? 4.115 9.170 -3.883 1.00 95.25 184 TRP A C 1
ATOM 1428 O O . TRP A 1 184 ? 4.449 10.118 -4.598 1.00 95.25 184 TRP A O 1
ATOM 1438 N N . TYR A 1 185 ? 3.504 8.095 -4.371 1.00 95.75 185 TYR A N 1
ATOM 1439 C CA . TYR A 1 185 ? 3.127 7.985 -5.773 1.00 95.75 185 TYR A CA 1
ATOM 1440 C C . TYR A 1 185 ? 1.888 8.836 -6.084 1.00 95.75 185 TYR A C 1
ATOM 1442 O O . TYR A 1 185 ? 0.954 8.907 -5.291 1.00 95.75 185 TYR A O 1
ATOM 1450 N N . GLY A 1 186 ? 1.845 9.451 -7.270 1.00 91.69 186 GLY A N 1
ATOM 1451 C CA . GLY A 1 186 ? 0.612 10.017 -7.834 1.00 91.69 186 GLY A CA 1
ATOM 1452 C C . GLY A 1 186 ? -0.076 11.084 -6.975 1.00 91.69 186 GLY A C 1
ATOM 1453 O O . GLY A 1 186 ? -1.288 11.017 -6.792 1.00 91.69 186 GLY A O 1
ATOM 1454 N N . SER A 1 187 ? 0.688 12.044 -6.442 1.00 93.81 187 SER A N 1
ATOM 1455 C CA . SER A 1 187 ? 0.179 13.143 -5.599 1.00 93.81 187 SER A CA 1
ATOM 1456 C C . SER A 1 187 ? -0.563 12.683 -4.338 1.00 93.81 187 SER A C 1
ATOM 1458 O O . SER A 1 187 ? -1.381 13.422 -3.797 1.00 93.81 187 SER A O 1
ATOM 1460 N N . MET A 1 188 ? -0.308 11.462 -3.866 1.00 96.50 188 MET A N 1
ATOM 1461 C CA . MET A 1 188 ? -0.773 11.018 -2.554 1.00 96.50 188 MET A CA 1
ATOM 1462 C C . MET A 1 188 ? 0.009 11.733 -1.452 1.00 96.50 188 MET A C 1
ATOM 1464 O O . MET A 1 188 ? 1.171 12.091 -1.637 1.00 96.50 188 MET A O 1
ATOM 1468 N N . ASN A 1 189 ? -0.608 11.922 -0.290 1.00 95.12 189 ASN A N 1
ATOM 1469 C CA . ASN A 1 189 ? 0.094 12.397 0.897 1.00 95.12 189 ASN A CA 1
ATOM 1470 C C . ASN A 1 189 ? -0.689 12.015 2.157 1.00 95.12 189 ASN A C 1
ATOM 1472 O O . ASN A 1 189 ? -1.871 12.316 2.267 1.00 95.12 189 ASN A O 1
ATOM 1476 N N . ALA A 1 190 ? -0.029 11.352 3.109 1.00 94.56 190 ALA A N 1
ATOM 1477 C CA . ALA A 1 190 ? -0.650 10.940 4.370 1.00 94.56 190 ALA A CA 1
ATOM 1478 C C . ALA A 1 190 ? -0.999 12.118 5.296 1.00 94.56 190 ALA A C 1
ATOM 1480 O O . ALA A 1 190 ? -1.869 11.979 6.149 1.00 94.56 190 ALA A O 1
ATOM 1481 N N . ASN A 1 191 ? -0.323 13.259 5.133 1.00 94.00 191 ASN A N 1
ATOM 1482 C CA . ASN A 1 191 ? -0.475 14.433 5.996 1.00 94.00 191 ASN A CA 1
ATOM 1483 C C . ASN A 1 191 ? -1.449 15.479 5.432 1.00 94.00 191 ASN A C 1
ATOM 1485 O O . ASN A 1 191 ? -1.682 16.500 6.074 1.00 94.00 191 ASN A O 1
ATOM 1489 N N . ASP A 1 192 ? -1.987 15.249 4.235 1.00 94.75 192 ASP A N 1
ATOM 1490 C CA . ASP A 1 192 ? -2.911 16.153 3.555 1.00 94.75 192 ASP A CA 1
ATOM 1491 C C . ASP A 1 192 ? -4.253 15.419 3.332 1.00 94.75 192 ASP A C 1
ATOM 1493 O O . ASP A 1 192 ? -4.302 14.443 2.572 1.00 94.75 192 ASP A O 1
ATOM 1497 N N . PRO A 1 193 ? -5.338 15.852 4.010 1.00 91.19 193 PRO A N 1
ATOM 1498 C CA . PRO A 1 193 ? -6.661 15.228 3.932 1.00 91.19 193 PRO A CA 1
ATOM 1499 C C . PRO A 1 193 ? -7.287 15.164 2.536 1.00 91.19 193 PRO A C 1
ATOM 1501 O O . PRO A 1 193 ? -8.157 14.321 2.310 1.00 91.19 193 PRO A O 1
ATOM 1504 N N . ASP A 1 194 ? -6.879 16.028 1.608 1.00 92.75 194 ASP A N 1
ATOM 1505 C CA . ASP A 1 194 ? -7.382 15.997 0.236 1.00 92.75 194 ASP A CA 1
ATOM 1506 C C . ASP A 1 194 ? -6.502 15.086 -0.625 1.00 92.75 194 ASP A C 1
ATOM 1508 O O . ASP A 1 194 ? -7.005 14.241 -1.369 1.00 92.75 194 ASP A O 1
ATOM 1512 N N . ALA A 1 195 ? -5.180 15.165 -0.462 1.00 95.25 195 ALA A N 1
ATOM 1513 C CA . ALA A 1 195 ? -4.239 14.333 -1.209 1.00 95.25 195 ALA A CA 1
ATOM 1514 C C . ALA A 1 195 ? -4.293 12.842 -0.826 1.00 95.25 195 ALA A C 1
ATOM 1516 O O . ALA A 1 195 ? -4.015 11.981 -1.664 1.00 95.25 195 ALA A O 1
ATOM 1517 N N . ILE A 1 196 ? -4.687 12.495 0.404 1.00 95.56 196 ILE A N 1
ATOM 1518 C CA . ILE A 1 196 ? -4.904 11.097 0.817 1.00 95.56 196 ILE A CA 1
ATOM 1519 C C . ILE A 1 196 ? -5.979 10.400 -0.040 1.00 95.56 196 ILE A C 1
ATOM 1521 O O . ILE A 1 196 ? -5.891 9.193 -0.270 1.00 95.56 196 ILE A O 1
ATOM 1525 N N . ARG A 1 197 ? -6.956 11.154 -0.575 1.00 94.50 197 ARG A N 1
ATOM 1526 C CA . ARG A 1 197 ? -8.050 10.635 -1.417 1.00 94.50 197 ARG A CA 1
ATOM 1527 C C . ARG A 1 197 ? -7.552 10.080 -2.755 1.00 94.50 197 ARG A C 1
ATOM 1529 O O . ARG A 1 197 ? -8.255 9.294 -3.382 1.00 94.50 197 ARG A O 1
ATOM 1536 N N . ASN A 1 198 ? -6.337 10.446 -3.172 1.00 96.44 198 ASN A N 1
ATOM 1537 C CA . ASN A 1 198 ? -5.687 9.887 -4.361 1.00 96.44 198 ASN A CA 1
ATOM 1538 C C . ASN A 1 198 ? -5.233 8.428 -4.158 1.00 96.44 198 ASN A C 1
ATOM 1540 O O . ASN A 1 198 ? -4.885 7.750 -5.130 1.00 96.44 198 ASN A O 1
ATOM 1544 N N . GLY A 1 199 ? -5.208 7.956 -2.906 1.00 97.06 199 GLY A N 1
ATOM 1545 C CA . GLY A 1 199 ? -4.902 6.580 -2.542 1.00 97.06 199 GLY A CA 1
ATOM 1546 C C . GLY A 1 199 ? -6.006 5.585 -2.889 1.00 97.06 199 GLY A C 1
ATOM 1547 O O . GLY A 1 199 ? -7.021 5.904 -3.505 1.00 97.06 199 GLY A O 1
ATOM 1548 N N . ILE A 1 200 ? -5.805 4.339 -2.471 1.00 98.00 200 ILE A N 1
ATOM 1549 C CA . ILE A 1 200 ? -6.782 3.267 -2.653 1.00 98.00 200 ILE A CA 1
ATOM 1550 C C . ILE A 1 200 ? -7.743 3.261 -1.474 1.00 98.00 200 ILE A C 1
ATOM 1552 O O . ILE A 1 200 ? -7.334 3.023 -0.340 1.00 98.00 200 ILE A O 1
ATOM 1556 N N . PHE A 1 201 ? -9.015 3.538 -1.742 1.00 97.38 201 PHE A N 1
ATOM 1557 C CA . PHE A 1 201 ? -10.060 3.547 -0.726 1.00 97.38 201 PHE A CA 1
ATOM 1558 C C . PHE A 1 201 ? -10.241 2.158 -0.103 1.00 97.38 201 PHE A C 1
ATOM 1560 O O . PHE A 1 201 ? -10.385 1.165 -0.813 1.00 97.38 201 PHE A O 1
ATOM 1567 N N . VAL A 1 202 ? -10.263 2.106 1.228 1.00 97.38 202 VAL A N 1
ATOM 1568 C CA . VAL A 1 202 ? -10.468 0.873 2.002 1.00 97.38 202 VAL A CA 1
ATOM 1569 C C . VAL A 1 202 ? -11.837 0.879 2.667 1.00 97.38 202 VAL A C 1
ATOM 1571 O O . VAL A 1 202 ? -12.602 -0.074 2.535 1.00 97.38 202 VAL A O 1
ATOM 1574 N N . ALA A 1 203 ? -12.146 1.944 3.406 1.00 96.38 203 ALA A N 1
ATOM 1575 C CA . ALA A 1 203 ? -13.387 2.043 4.158 1.00 96.38 203 ALA A CA 1
ATOM 1576 C C . ALA A 1 203 ? -13.748 3.494 4.476 1.00 96.38 203 ALA A C 1
ATOM 1578 O O . ALA A 1 203 ? -12.893 4.378 4.538 1.00 96.38 203 ALA A O 1
ATOM 1579 N N . ARG A 1 204 ? -15.034 3.703 4.759 1.00 94.56 204 ARG A N 1
ATOM 1580 C CA . ARG A 1 204 ? -15.590 4.928 5.332 1.00 94.56 204 ARG A CA 1
ATOM 1581 C C . ARG A 1 204 ? -16.392 4.547 6.565 1.00 94.56 204 ARG A C 1
ATOM 1583 O O . ARG A 1 204 ? -17.236 3.658 6.489 1.00 94.56 204 ARG A O 1
ATOM 1590 N N . MET A 1 205 ? -16.135 5.205 7.688 1.00 93.12 205 MET A N 1
ATOM 1591 C CA . MET A 1 205 ? -16.803 4.915 8.961 1.00 93.12 205 MET A CA 1
ATOM 1592 C C . MET A 1 205 ? -17.237 6.206 9.640 1.00 93.12 205 MET A C 1
ATOM 1594 O O . MET A 1 205 ? -16.633 7.252 9.413 1.00 93.12 205 MET A O 1
ATOM 1598 N N . SER A 1 206 ? -18.277 6.140 10.469 1.00 89.75 206 SER A N 1
ATOM 1599 C CA . SER A 1 206 ? -18.689 7.285 11.283 1.00 89.75 206 SER A CA 1
ATOM 1600 C C . SER A 1 206 ? -17.594 7.623 12.304 1.00 89.75 206 SER A C 1
ATOM 1602 O O . SER A 1 206 ? -17.149 6.756 13.064 1.00 89.75 206 SER A O 1
ATOM 1604 N N . ASP A 1 207 ? -17.134 8.874 12.321 1.00 82.88 207 ASP A N 1
ATOM 1605 C CA . ASP A 1 207 ? -16.134 9.354 13.282 1.00 82.88 207 ASP A CA 1
ATOM 1606 C C . ASP A 1 207 ? -16.762 9.624 14.661 1.00 82.88 207 ASP A C 1
ATOM 1608 O O . ASP A 1 207 ? -16.055 9.604 15.666 1.00 82.88 207 ASP A O 1
ATOM 1612 N N . GLY A 1 208 ? -18.096 9.728 14.737 1.00 69.38 208 GLY A N 1
ATOM 1613 C CA . GLY A 1 208 ? -18.844 9.859 15.990 1.00 69.38 208 GLY A CA 1
ATOM 1614 C C . GLY A 1 208 ? -18.747 8.635 16.916 1.00 69.38 208 GLY A C 1
ATOM 1615 O O . GLY A 1 208 ? -18.425 7.521 16.495 1.00 69.38 208 GLY A O 1
ATOM 1616 N N . SER A 1 209 ? -19.041 8.846 18.199 1.00 53.59 209 SER A N 1
ATOM 1617 C CA . SER A 1 209 ? -19.038 7.844 19.281 1.00 53.59 209 SER A CA 1
ATOM 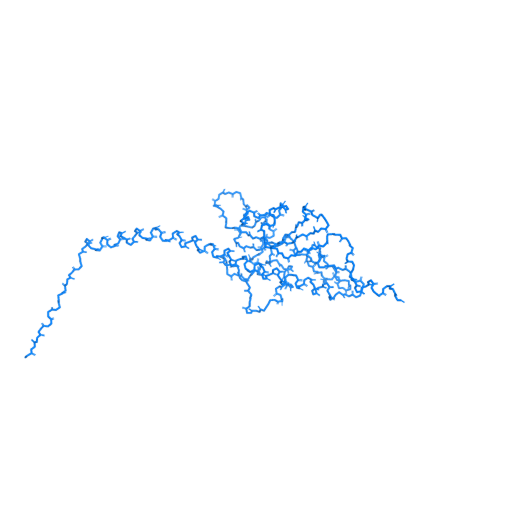1618 C C . SER A 1 209 ? -20.238 6.879 19.283 1.00 53.59 209 SER A C 1
ATOM 1620 O O . SER A 1 209 ? -20.308 5.998 20.136 1.00 53.59 209 SER A O 1
ATOM 1622 N N . ASP A 1 210 ? -21.191 7.037 18.359 1.00 50.06 210 ASP A N 1
ATOM 1623 C CA . ASP A 1 210 ? -22.576 6.575 18.560 1.00 50.06 210 ASP A CA 1
ATOM 1624 C C . ASP A 1 210 ? -22.953 5.218 17.956 1.00 50.06 210 ASP A C 1
ATOM 1626 O O . ASP A 1 210 ? -24.090 4.779 18.106 1.00 50.06 210 ASP A O 1
ATOM 1630 N N . GLN A 1 211 ? -22.027 4.482 17.343 1.00 49.75 211 GLN A N 1
ATOM 1631 C CA . GLN A 1 211 ? -22.301 3.088 16.969 1.00 49.75 211 GLN A CA 1
ATOM 1632 C C . GLN A 1 211 ? -21.792 2.117 18.033 1.00 49.75 211 GLN A C 1
ATOM 1634 O O . GLN A 1 211 ? -20.934 1.273 17.782 1.00 49.75 211 GLN A O 1
ATOM 1639 N N . LYS A 1 212 ? -22.381 2.197 19.233 1.00 48.47 212 LYS A N 1
ATOM 1640 C CA . LYS A 1 212 ? -22.431 1.026 20.114 1.00 48.47 212 LYS A CA 1
ATOM 1641 C C . LYS A 1 212 ? -23.170 -0.082 19.362 1.00 48.47 212 LYS A C 1
ATOM 1643 O O . LYS A 1 212 ? -24.230 0.146 18.788 1.00 48.47 212 LYS A O 1
ATOM 1648 N N . ASN A 1 213 ? -22.562 -1.260 19.340 1.00 48.47 213 ASN A N 1
ATOM 1649 C CA . ASN A 1 213 ? -23.007 -2.451 18.624 1.00 48.47 213 ASN A CA 1
ATOM 1650 C C . ASN A 1 213 ? -24.548 -2.640 18.712 1.00 48.47 213 ASN A C 1
ATOM 1652 O O . ASN A 1 213 ? -25.060 -2.782 19.827 1.00 48.47 213 ASN A O 1
ATOM 1656 N N . PRO A 1 214 ? -25.311 -2.654 17.597 1.00 49.31 214 PRO A N 1
ATOM 1657 C CA . PRO A 1 214 ? -26.782 -2.694 17.634 1.00 49.31 214 PRO A CA 1
ATOM 1658 C C . PRO A 1 214 ? -27.347 -3.946 18.326 1.00 49.31 214 PRO A C 1
ATOM 1660 O O . PRO A 1 214 ? -28.474 -3.933 18.815 1.00 49.31 214 PRO A O 1
ATOM 1663 N N . ILE A 1 215 ? -26.544 -5.008 18.442 1.00 49.47 215 ILE A N 1
ATOM 1664 C CA . ILE A 1 215 ? -26.896 -6.243 19.155 1.00 49.47 215 ILE A CA 1
ATOM 1665 C C . ILE A 1 215 ? -27.029 -6.010 20.675 1.00 49.47 215 ILE A C 1
ATOM 1667 O O . ILE A 1 215 ? -27.854 -6.650 21.321 1.00 49.47 215 ILE A O 1
ATOM 1671 N N . LEU A 1 216 ? -26.281 -5.062 21.255 1.00 49.34 216 LEU A N 1
ATOM 1672 C CA . LEU A 1 216 ? -26.385 -4.719 22.682 1.00 49.34 216 LEU A CA 1
ATOM 1673 C C . LEU A 1 216 ? -27.533 -3.745 22.975 1.00 49.34 216 LEU A C 1
ATOM 1675 O O . LEU A 1 216 ? -28.110 -3.810 24.057 1.00 49.34 216 LEU A O 1
ATOM 1679 N N . ALA A 1 217 ? -27.913 -2.895 22.016 1.00 49.50 217 ALA A N 1
ATOM 1680 C CA . ALA A 1 217 ? -29.068 -2.006 22.169 1.00 49.50 217 ALA A CA 1
ATOM 1681 C C . ALA A 1 217 ? -30.385 -2.796 22.301 1.00 49.50 217 ALA A C 1
ATOM 1683 O O . ALA A 1 217 ? -31.239 -2.431 23.098 1.00 49.50 217 ALA A O 1
ATOM 1684 N N . MET A 1 218 ? -30.510 -3.935 21.610 1.00 48.97 218 MET A N 1
ATOM 1685 C CA . MET A 1 218 ? -31.675 -4.823 21.736 1.00 48.97 218 MET A CA 1
ATOM 1686 C C . MET A 1 218 ? -31.697 -5.659 23.027 1.00 48.97 218 MET A C 1
ATOM 1688 O O . MET A 1 218 ? -32.755 -6.149 23.418 1.00 48.97 218 MET A O 1
ATOM 1692 N N . ALA A 1 219 ? -30.553 -5.844 23.691 1.00 50.12 219 ALA A N 1
ATOM 1693 C CA . ALA A 1 219 ? -30.466 -6.599 24.943 1.00 50.12 219 ALA A CA 1
ATOM 1694 C C . ALA A 1 219 ? -30.764 -5.744 26.189 1.00 50.12 219 ALA A C 1
ATOM 1696 O O . ALA A 1 219 ? -31.022 -6.302 27.249 1.00 50.12 219 ALA A O 1
ATOM 1697 N N . ALA A 1 220 ? -30.744 -4.412 26.067 1.00 46.09 220 ALA A N 1
ATOM 1698 C CA . ALA A 1 220 ? -31.012 -3.481 27.165 1.00 46.09 220 ALA A CA 1
ATOM 1699 C C . ALA A 1 220 ? -32.499 -3.078 27.303 1.00 46.09 220 ALA A C 1
ATOM 1701 O O . ALA A 1 220 ? -32.842 -2.346 28.226 1.00 46.09 220 ALA A O 1
ATOM 1702 N N . GLU A 1 221 ? -33.378 -3.556 26.412 1.00 48.50 221 GLU A N 1
ATOM 1703 C CA . GLU A 1 221 ? -34.834 -3.310 26.436 1.00 48.50 221 GLU A CA 1
ATOM 1704 C C . GLU A 1 221 ? -35.662 -4.547 26.857 1.00 48.50 221 GLU A C 1
ATOM 1706 O O . GLU A 1 221 ? -36.853 -4.644 26.552 1.00 48.50 221 GLU A O 1
ATOM 1711 N N . ARG A 1 222 ? -35.056 -5.513 27.557 1.00 42.72 222 ARG A N 1
ATOM 1712 C CA . ARG A 1 222 ? -35.755 -6.657 28.170 1.00 42.72 222 ARG A CA 1
ATOM 1713 C C . ARG A 1 222 ? -35.421 -6.771 29.647 1.00 42.72 222 ARG A C 1
ATOM 1715 O O . ARG A 1 222 ? -36.314 -7.241 30.383 1.00 42.72 222 ARG A O 1
#

pLDDT: mean 86.63, std 14.81, range [42.72, 98.44]